Protein AF-A0A8S8XJW2-F1 (afdb_monomer)

Secondary structure (DSSP, 8-state):
-PPPHHHHHHT---TT-EEEEEETTS-EEEE-HHHHTT-SS-HHHHHTTT-SSGGGGGGTEEEEEE---BT--TTSPPPHHHHHHHHHHHHHHHTT-S-HHHHHHHHHHHHHTT--SEEEETTEEE-GGGHHHHHHHSBS-HHHHHHHHHHHHT-SSEEEE-TTS-EEEESSSEEEES-SBHHHHHHHHHHHHHHHHHHHHH---HHHHHHHHHHHHHH---HHHHHHHHHHHHHHHHHHHTSSS-TT-SPTTHHHHHHHHHHHHHH-HHHHHHHHTT--THHHHHHHHHHHHTT--TTTGGGS-HHHHHHHHHHHHHHHHHHHHHHHHHTS--TTHHHHHHHHHHHHHHHHT--S--

pLDDT: mean 90.87, std 6.29, range [57.0, 98.0]

Solvent-accessible surface area (backbone atoms only — not comparable to full-atom values): 19545 Å² total; per-residue (Å²): 98,68,59,59,68,66,50,55,74,67,66,58,60,44,96,81,22,33,41,38,37,42,32,82,87,71,53,75,48,42,39,30,54,71,38,46,58,68,52,97,60,58,63,67,56,66,75,18,70,88,44,85,66,43,59,49,42,60,82,51,33,50,74,48,78,41,58,65,49,47,76,56,58,91,89,53,79,78,51,64,71,9,51,54,47,27,52,52,51,48,53,37,30,41,46,66,75,46,58,58,69,48,47,55,58,51,41,50,47,29,39,64,74,42,58,52,59,25,38,37,40,66,63,36,34,33,54,75,88,37,51,65,61,50,48,69,66,36,45,67,46,73,67,31,44,50,43,51,48,51,47,57,73,72,50,91,56,11,38,36,40,42,81,90,45,53,74,43,82,37,92,41,60,19,42,36,30,56,55,53,40,36,53,66,54,48,63,46,44,34,85,78,42,36,61,55,40,34,32,78,78,66,70,32,61,67,73,64,31,51,52,52,50,56,47,48,74,72,67,67,64,59,52,53,60,50,53,50,53,49,51,55,52,48,54,48,52,59,36,60,65,62,48,96,65,64,91,77,71,50,59,77,44,54,29,56,50,51,52,43,51,55,40,23,73,71,64,35,63,79,62,33,55,69,56,31,70,66,38,62,72,62,31,28,9,46,20,45,16,52,29,55,63,68,72,59,41,92,89,46,60,88,79,51,56,69,71,30,46,54,57,6,56,72,39,26,67,30,50,39,46,27,47,54,20,44,42,36,34,54,73,66,68,35,73,74,27,49,60,47,27,50,53,19,49,53,48,37,21,61,76,69,68,59,58,84,82,134

Radius of gyration: 33.93 Å; Cα contacts (8 Å, |Δi|>4): 525; chains: 1; bounding box: 71×45×96 Å

Nearest PDB structures (foldseek):
  6r6o-assembly1_A  TM=2.517E-01  e=5.715E-01  Candidatus Kuenenia stuttgartensis
  6r6m-assembly1_A  TM=2.537E-01  e=7.968E-01  Candidatus Kuenenia stuttgartensis
  6jlu-assembly1_Q  TM=2.597E-01  e=1.786E+00  Chaetoceros neogracilis
  7vd5-assembly1_q  TM=2.304E-01  e=2.871E+00  Chaetoceros neogracilis
  6nmm-assembly1_D  TM=2.353E-01  e=3.157E+00  Geobacillus stearothermophilus

Structure (mmCIF, N/CA/C/O backbone):
data_AF-A0A8S8XJW2-F1
#
_entry.id   AF-A0A8S8XJW2-F1
#
loop_
_atom_site.group_PDB
_atom_site.id
_atom_site.type_symbol
_atom_site.label_atom_id
_atom_site.label_alt_id
_atom_site.label_comp_id
_atom_site.label_asym_id
_atom_site.label_entity_id
_atom_site.label_seq_id
_atom_site.pdbx_PDB_ins_code
_atom_site.Cartn_x
_atom_site.Cartn_y
_atom_site.Cartn_z
_atom_site.occupancy
_atom_site.B_iso_or_equiv
_atom_site.auth_seq_id
_atom_site.auth_comp_id
_atom_site.auth_asym_id
_atom_site.auth_atom_id
_atom_site.pdbx_PDB_model_num
ATOM 1 N N . MET A 1 1 ? -24.453 14.961 25.842 1.00 57.00 1 MET A N 1
ATOM 2 C CA . MET A 1 1 ? -25.836 14.816 25.339 1.00 57.00 1 MET A CA 1
ATOM 3 C C . MET A 1 1 ? -26.161 13.342 25.461 1.00 57.00 1 MET A C 1
ATOM 5 O O . MET A 1 1 ? -25.410 12.548 24.903 1.00 57.00 1 MET A O 1
ATOM 9 N N . GLY A 1 2 ? -27.140 12.987 26.298 1.00 66.62 2 GLY A N 1
ATOM 10 C CA . GLY A 1 2 ? -27.599 11.599 26.425 1.00 66.62 2 GLY A CA 1
ATOM 11 C C . GLY A 1 2 ? -28.237 11.114 25.124 1.00 66.62 2 GLY A C 1
ATOM 12 O O . GLY A 1 2 ? -28.511 11.930 24.241 1.00 66.62 2 GLY A O 1
ATOM 13 N N . LEU A 1 3 ? -28.417 9.803 25.001 1.00 83.25 3 LEU A N 1
ATOM 14 C CA . LEU A 1 3 ? -29.185 9.229 23.897 1.00 83.25 3 LEU A CA 1
ATOM 15 C C . LEU A 1 3 ? -30.677 9.532 24.068 1.00 83.25 3 LEU A C 1
ATOM 17 O O . LEU A 1 3 ? -31.138 9.798 25.180 1.00 83.25 3 LEU A O 1
ATOM 21 N N . ASP A 1 4 ? -31.417 9.526 22.963 1.00 85.75 4 ASP A N 1
ATOM 22 C CA . ASP A 1 4 ? -32.875 9.589 22.996 1.00 85.75 4 ASP A CA 1
ATOM 23 C C . ASP A 1 4 ? -33.472 8.282 23.549 1.00 85.75 4 ASP A C 1
ATOM 25 O O . ASP A 1 4 ? -32.831 7.229 23.562 1.00 85.75 4 ASP A O 1
ATOM 29 N N . GLU A 1 5 ? -34.709 8.364 24.034 1.00 85.25 5 GLU A N 1
ATOM 30 C CA . GLU A 1 5 ? -35.392 7.245 24.688 1.00 85.25 5 GLU A CA 1
ATOM 31 C C . GLU A 1 5 ? -35.610 6.052 23.747 1.00 85.25 5 GLU A C 1
ATOM 33 O O . GLU A 1 5 ? -35.487 4.907 24.178 1.00 85.25 5 GLU A O 1
ATOM 38 N N . GLU A 1 6 ? -35.880 6.297 22.464 1.00 86.81 6 GLU A N 1
ATOM 39 C CA . GLU A 1 6 ? -36.151 5.241 21.486 1.00 86.81 6 GLU A CA 1
ATOM 40 C C . GLU A 1 6 ? -34.911 4.370 21.258 1.00 86.81 6 GLU A C 1
ATOM 42 O O . GLU A 1 6 ? -35.006 3.141 21.317 1.00 86.81 6 GLU A O 1
ATOM 47 N N . THR A 1 7 ? -33.735 4.986 21.108 1.00 85.81 7 THR A N 1
ATOM 48 C CA . THR A 1 7 ? -32.450 4.274 21.006 1.00 85.81 7 THR A CA 1
ATOM 49 C C . THR A 1 7 ? -32.177 3.411 22.244 1.00 85.81 7 THR A C 1
ATOM 51 O O . THR A 1 7 ? -31.747 2.265 22.126 1.00 85.81 7 THR A O 1
ATOM 54 N N . VAL A 1 8 ? -32.464 3.928 23.445 1.00 85.94 8 VAL A N 1
ATOM 55 C CA . VAL A 1 8 ? -32.221 3.199 24.704 1.00 85.94 8 VAL A CA 1
ATOM 56 C C . VAL A 1 8 ? -33.187 2.026 24.884 1.00 85.94 8 VAL A C 1
ATOM 58 O O . VAL A 1 8 ? -32.781 0.970 25.364 1.00 85.94 8 VAL A O 1
ATOM 61 N N . VAL A 1 9 ? -34.456 2.191 24.506 1.00 86.38 9 VAL A N 1
ATOM 62 C CA . VAL A 1 9 ? -35.489 1.150 24.645 1.00 86.38 9 VAL A CA 1
ATOM 63 C C . VAL A 1 9 ? -35.319 0.038 23.613 1.00 86.38 9 VAL A C 1
ATOM 65 O O . VAL A 1 9 ? -35.549 -1.127 23.931 1.00 86.38 9 VAL A O 1
ATOM 68 N N . SER A 1 10 ? -34.934 0.390 22.388 1.00 84.06 10 SER A N 1
ATOM 69 C CA . SER A 1 10 ? -34.738 -0.564 21.291 1.00 84.06 10 SER A CA 1
ATOM 70 C C . SER A 1 10 ? -33.403 -1.311 21.356 1.00 84.06 10 SER A C 1
ATOM 72 O O . SER A 1 10 ? -33.221 -2.279 20.624 1.00 84.06 10 SER A O 1
ATOM 74 N N . GLU A 1 11 ? -32.487 -0.873 22.225 1.00 85.94 11 GLU A N 1
ATOM 75 C CA . GLU A 1 11 ? -31.126 -1.407 22.363 1.00 85.94 11 GLU A CA 1
ATOM 76 C C . GLU A 1 11 ? -30.337 -1.428 21.040 1.00 85.94 11 GLU A C 1
ATOM 78 O O . GLU A 1 11 ? -29.429 -2.236 20.844 1.00 85.94 11 GLU A O 1
ATOM 83 N N . LEU A 1 12 ? -30.668 -0.516 20.121 1.00 82.50 12 LEU A N 1
ATOM 84 C CA . LEU A 1 12 ? -29.995 -0.414 18.832 1.00 82.50 12 LEU A CA 1
ATOM 85 C C . LEU A 1 12 ? -28.575 0.137 19.002 1.00 82.50 12 LEU A C 1
ATOM 87 O O . LEU A 1 12 ? -28.329 1.098 19.736 1.00 82.50 12 LEU A O 1
ATOM 91 N N . GLY A 1 13 ? -27.623 -0.473 18.296 1.00 83.50 13 GLY A N 1
ATOM 92 C CA . GLY A 1 13 ? -26.248 0.011 18.233 1.00 83.50 13 GLY A CA 1
ATOM 93 C C . GLY A 1 13 ? -26.152 1.357 17.514 1.00 83.50 13 GLY A C 1
ATOM 94 O O . GLY A 1 13 ? -26.870 1.622 16.553 1.00 83.50 13 GLY A O 1
ATOM 95 N N . THR A 1 14 ? -25.233 2.206 17.966 1.00 88.62 14 THR A N 1
ATOM 96 C CA . THR A 1 14 ? -24.826 3.428 17.255 1.00 88.62 14 THR A CA 1
ATOM 97 C C . THR A 1 14 ? -23.442 3.222 16.638 1.00 88.62 14 THR A C 1
ATOM 99 O O . THR A 1 14 ? -22.707 2.338 17.077 1.00 88.62 14 THR A O 1
ATOM 102 N N . ALA A 1 15 ? -23.047 4.058 15.670 1.00 86.44 15 ALA A N 1
ATOM 103 C CA . ALA A 1 15 ? -21.737 3.951 15.009 1.00 86.44 15 ALA A CA 1
ATOM 104 C C . ALA A 1 15 ? -20.558 3.946 16.005 1.00 86.44 15 ALA A C 1
ATOM 106 O O . ALA A 1 15 ? -19.623 3.156 15.888 1.00 86.44 15 ALA A O 1
ATOM 107 N N . ASP A 1 16 ? -20.634 4.785 17.041 1.00 87.38 16 ASP A N 1
ATOM 108 C CA . ASP A 1 16 ? -19.605 4.866 18.081 1.00 87.38 16 ASP A CA 1
ATOM 109 C C . ASP A 1 16 ? -19.861 3.967 19.300 1.00 87.38 16 ASP A C 1
ATOM 111 O O . ASP A 1 16 ? -19.017 3.886 20.197 1.00 87.38 16 ASP A O 1
ATOM 115 N N . GLY A 1 17 ? -21.011 3.297 19.337 1.00 92.62 17 GLY A N 1
ATOM 116 C CA . GLY A 1 17 ? -21.472 2.527 20.482 1.00 92.62 17 GLY A CA 1
ATOM 117 C C . GLY A 1 17 ? -21.977 3.404 21.618 1.00 92.62 17 GLY A C 1
ATOM 118 O O . GLY A 1 17 ? -21.918 4.639 21.569 1.00 92.62 17 GLY A O 1
ATOM 119 N N . TRP A 1 18 ? -22.497 2.769 22.662 1.00 94.75 18 TRP A N 1
ATOM 120 C CA . TRP A 1 18 ? -22.951 3.478 23.851 1.00 94.75 18 TRP A CA 1
ATOM 121 C C . TRP A 1 18 ? -22.976 2.610 25.105 1.00 94.75 18 TRP A C 1
ATOM 123 O O . TRP A 1 18 ? -23.079 1.386 25.052 1.00 94.75 18 TRP A O 1
ATOM 133 N N . LEU A 1 19 ? -22.890 3.287 26.250 1.00 95.00 19 LEU A N 1
ATOM 134 C CA . LEU A 1 19 ? -22.968 2.685 27.572 1.00 95.00 19 LEU A CA 1
ATOM 135 C C . LEU A 1 19 ? -24.426 2.645 28.027 1.00 95.00 19 LEU A C 1
ATOM 137 O O . LEU A 1 19 ? -25.044 3.697 28.222 1.00 95.00 19 LEU A O 1
ATOM 141 N N . LYS A 1 20 ? -24.946 1.439 28.236 1.00 95.00 20 LYS A N 1
ATOM 142 C CA . LYS A 1 20 ? -26.218 1.186 28.907 1.00 95.00 20 LYS A CA 1
ATOM 143 C C . LYS A 1 20 ? -25.963 1.003 30.399 1.00 95.00 20 LYS A C 1
ATOM 145 O O . LYS A 1 20 ? -25.100 0.219 30.783 1.00 95.00 20 LYS A O 1
ATOM 150 N N . LEU A 1 21 ? -26.734 1.703 31.222 1.00 93.44 21 LEU A N 1
ATOM 151 C CA . LEU A 1 21 ? -26.767 1.542 32.672 1.00 93.44 21 LEU A CA 1
ATOM 152 C C . LEU A 1 21 ? -28.186 1.170 33.096 1.00 93.44 21 LEU A C 1
ATOM 154 O O . LEU A 1 21 ? -29.136 1.867 32.734 1.00 93.44 21 LEU A O 1
ATOM 15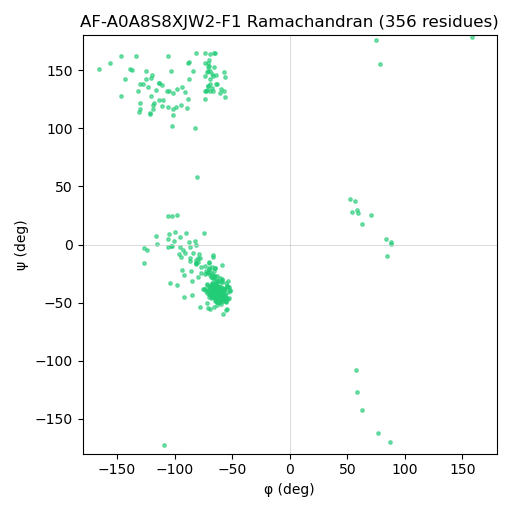8 N N . GLU A 1 22 ? -28.323 0.090 33.855 1.00 93.38 22 GLU A N 1
ATOM 159 C CA . GLU A 1 22 ? -29.591 -0.399 34.393 1.00 93.38 22 GLU A CA 1
ATOM 160 C C . GLU A 1 22 ? -29.502 -0.454 35.920 1.00 93.38 22 GLU A C 1
ATOM 162 O O . GLU A 1 22 ? -28.716 -1.203 36.497 1.00 93.38 22 GLU A O 1
ATOM 167 N N . PHE A 1 23 ? -30.273 0.401 36.588 1.00 90.56 23 PHE A N 1
ATOM 168 C CA . PHE A 1 23 ? -30.263 0.513 38.042 1.00 90.56 23 PHE A CA 1
ATOM 169 C C . PHE A 1 23 ? -31.252 -0.458 38.680 1.00 90.56 23 PHE A C 1
ATOM 171 O O . PHE A 1 23 ? -32.265 -0.832 38.092 1.00 90.56 23 PHE A O 1
ATOM 178 N N . SER A 1 24 ? -30.998 -0.803 39.941 1.00 87.94 24 SER A N 1
ATOM 179 C CA . SER A 1 24 ? -31.850 -1.720 40.718 1.00 87.94 24 SER A CA 1
ATOM 180 C C . SER A 1 24 ? -33.314 -1.274 40.887 1.00 87.94 24 SER A C 1
ATOM 182 O O . SER A 1 24 ? -34.168 -2.102 41.201 1.00 87.94 24 SER A O 1
ATOM 184 N N . ASP A 1 25 ? -33.629 0.005 40.662 1.00 87.94 25 ASP A N 1
ATOM 185 C CA . ASP A 1 25 ? -35.000 0.533 40.653 1.00 87.94 25 ASP A CA 1
ATOM 186 C C . ASP A 1 25 ? -35.703 0.428 39.283 1.00 87.94 25 ASP A C 1
ATOM 188 O O . ASP A 1 25 ? -36.856 0.841 39.147 1.00 87.94 25 ASP A O 1
ATOM 192 N N . GLY A 1 26 ? -35.030 -0.149 38.282 1.00 87.31 26 GLY A N 1
ATOM 193 C CA . GLY A 1 26 ? -35.509 -0.305 36.910 1.00 87.31 26 GLY A CA 1
ATOM 194 C C . GLY A 1 26 ? -35.198 0.881 35.994 1.00 87.31 26 GLY A C 1
ATOM 195 O O . GLY A 1 26 ? -35.560 0.844 34.816 1.00 87.31 26 GLY A O 1
ATOM 196 N N . THR A 1 27 ? -34.537 1.932 36.490 1.00 90.12 27 THR A N 1
ATOM 197 C CA . THR A 1 27 ? -34.131 3.073 35.661 1.00 90.12 27 THR A CA 1
ATOM 198 C C . THR A 1 27 ? -33.081 2.643 34.640 1.00 90.12 27 THR A C 1
ATOM 200 O O . THR A 1 27 ? -32.086 2.010 34.993 1.00 90.12 27 THR A O 1
ATOM 203 N N . ARG A 1 28 ? -33.272 3.032 33.375 1.00 91.81 28 ARG A N 1
ATOM 204 C CA . ARG A 1 28 ? -32.329 2.778 32.277 1.00 91.81 28 ARG A CA 1
ATOM 205 C C . ARG A 1 28 ? -31.776 4.082 31.726 1.00 91.81 28 ARG A C 1
ATOM 207 O O . ARG A 1 28 ? -32.531 5.017 31.467 1.00 91.81 28 ARG A O 1
ATOM 214 N N . VAL A 1 29 ? -30.461 4.139 31.539 1.00 90.75 29 VAL A N 1
ATOM 215 C CA . VAL A 1 29 ? -29.756 5.321 31.029 1.00 90.75 29 VAL A CA 1
ATOM 216 C C . VAL A 1 29 ? -28.806 4.913 29.909 1.00 90.75 29 VAL A C 1
ATOM 218 O O . VAL A 1 29 ? -28.037 3.969 30.060 1.00 90.75 29 VAL A O 1
ATOM 221 N N . GLY A 1 30 ? -28.845 5.650 28.797 1.00 92.50 30 GLY A N 1
ATOM 222 C CA . GLY A 1 30 ? -27.908 5.507 27.685 1.00 92.50 30 GLY A CA 1
ATOM 223 C C . GLY A 1 30 ? -26.959 6.697 27.578 1.00 92.50 30 GLY A C 1
ATOM 224 O O . GLY A 1 30 ? -27.394 7.847 27.444 1.00 92.50 30 GLY A O 1
ATOM 225 N N . LEU A 1 31 ? -25.654 6.430 27.606 1.00 91.62 31 LEU A N 1
ATOM 226 C CA . LEU A 1 31 ? -24.604 7.441 27.495 1.00 91.62 31 LEU A CA 1
ATOM 227 C C . LEU A 1 31 ? -23.753 7.206 26.247 1.00 91.62 31 LEU A C 1
ATOM 229 O O . LEU A 1 31 ? -23.120 6.165 26.087 1.00 91.62 31 LEU A O 1
ATOM 233 N N . SER A 1 32 ? -23.699 8.212 25.375 1.00 91.88 32 SER A N 1
ATOM 234 C CA . SER A 1 32 ? -22.787 8.212 24.230 1.00 91.88 32 SER A CA 1
ATOM 235 C C . SER A 1 32 ? -21.333 8.466 24.668 1.00 91.88 32 SER A C 1
ATOM 237 O O . SER A 1 32 ? -21.105 9.148 25.674 1.00 91.88 32 SER A O 1
ATOM 239 N N . PRO A 1 33 ? -20.325 8.035 23.886 1.00 90.62 33 PRO A N 1
ATOM 240 C CA . PRO A 1 33 ? -18.918 8.374 24.124 1.00 90.62 33 PRO A CA 1
ATOM 241 C C . PRO A 1 33 ? -18.680 9.878 24.273 1.00 90.62 33 PRO A C 1
ATOM 243 O O . PRO A 1 33 ? -17.932 10.326 25.139 1.00 90.62 33 PRO A O 1
ATOM 246 N N . ALA A 1 34 ? -19.370 10.688 23.468 1.00 88.19 34 ALA A N 1
ATOM 247 C CA . ALA A 1 34 ? -19.280 12.141 23.544 1.00 88.19 34 ALA A CA 1
ATOM 248 C C . ALA A 1 34 ? -19.844 12.710 24.858 1.00 88.19 34 ALA A C 1
ATOM 250 O O . ALA A 1 34 ? -19.434 13.795 25.273 1.00 88.19 34 ALA A O 1
ATOM 251 N N . ALA A 1 35 ? -20.798 12.025 25.498 1.00 86.62 35 ALA A N 1
ATOM 252 C CA . ALA A 1 35 ? -21.286 12.393 26.824 1.00 86.62 35 ALA A CA 1
ATOM 253 C C . ALA A 1 35 ? -20.263 12.056 27.915 1.00 86.62 35 ALA A C 1
ATOM 255 O O . ALA A 1 35 ? -20.081 12.870 28.812 1.00 86.62 35 ALA A O 1
ATOM 256 N N . LEU A 1 36 ? -19.569 10.921 27.793 1.00 85.19 36 LEU A N 1
ATOM 257 C CA . LEU A 1 36 ? -18.503 10.493 28.706 1.00 85.19 36 LEU A CA 1
ATOM 258 C C . LEU A 1 36 ? -17.251 11.384 28.615 1.00 85.19 36 LEU A C 1
ATOM 260 O O . LEU A 1 36 ? -16.609 11.663 29.617 1.00 85.19 36 LEU A O 1
ATOM 264 N N . ALA A 1 37 ? -16.911 11.879 27.422 1.00 80.62 37 ALA A N 1
ATOM 265 C CA . ALA A 1 37 ? -15.692 12.662 27.202 1.00 80.62 37 ALA A CA 1
ATOM 266 C C . ALA A 1 37 ? -15.787 14.153 27.595 1.00 80.62 37 ALA A C 1
ATOM 268 O O . ALA A 1 37 ? -14.769 14.844 27.604 1.00 80.62 37 ALA A O 1
ATOM 269 N N . LYS A 1 38 ? -16.990 14.688 27.845 1.00 68.69 38 LYS A N 1
ATOM 270 C CA . LYS A 1 38 ? -17.240 16.141 27.972 1.00 68.69 38 LYS A CA 1
ATOM 271 C C . LYS A 1 38 ? -17.455 16.643 29.402 1.00 68.69 38 LYS A C 1
ATOM 273 O O . LYS A 1 38 ? -17.869 17.791 29.565 1.00 68.69 38 LYS A O 1
ATOM 278 N N . THR A 1 39 ? -17.233 15.832 30.429 1.00 66.12 39 THR A N 1
ATOM 279 C CA . THR A 1 39 ? -17.597 16.211 31.799 1.00 66.12 39 THR A CA 1
ATOM 280 C C . THR A 1 39 ? -16.410 16.768 32.590 1.00 66.12 39 THR A C 1
ATOM 282 O O . THR A 1 39 ? -15.314 16.218 32.568 1.00 66.12 39 THR A O 1
ATOM 285 N N . GLU A 1 40 ? -16.626 17.889 33.295 1.00 70.31 40 GLU A N 1
ATOM 286 C CA . GLU A 1 40 ? -15.641 18.457 34.239 1.00 70.31 40 GLU A CA 1
ATOM 287 C C . GLU A 1 40 ? -15.426 17.540 35.455 1.00 70.31 40 GLU A C 1
ATOM 289 O O . GLU A 1 40 ? -14.336 17.495 36.025 1.00 70.31 40 GLU A O 1
ATOM 294 N N . GLU A 1 41 ? -16.458 16.776 35.823 1.00 76.81 41 GLU A N 1
ATOM 295 C CA . GLU A 1 41 ? -16.403 15.716 36.826 1.00 76.81 41 GLU A CA 1
ATOM 296 C C . GLU A 1 41 ? -16.634 14.345 36.169 1.00 76.81 41 GLU A C 1
ATOM 298 O O . GLU A 1 41 ? -17.519 14.228 35.318 1.00 76.81 41 GLU A O 1
ATOM 303 N N . PRO A 1 42 ? -15.891 13.290 36.553 1.00 83.00 42 PRO A N 1
ATOM 304 C CA . PRO A 1 42 ? -16.117 11.954 36.009 1.00 83.00 42 PRO A CA 1
ATOM 305 C C . PRO A 1 42 ? -17.532 11.448 36.316 1.00 83.00 42 PRO A C 1
ATOM 307 O O . PRO A 1 42 ? -17.954 11.451 37.473 1.00 83.00 42 PRO A O 1
ATOM 310 N N . VAL A 1 43 ? -18.241 10.956 35.305 1.00 85.06 43 VAL A N 1
ATOM 311 C CA . VAL A 1 43 ? -19.627 10.476 35.363 1.00 85.06 43 VAL A CA 1
ATOM 312 C C . VAL A 1 43 ? -19.797 9.398 36.429 1.00 85.06 43 VAL A C 1
ATOM 314 O O . VAL A 1 43 ? -20.672 9.528 37.286 1.00 85.06 43 VAL A O 1
ATOM 317 N N . ALA A 1 44 ? -18.931 8.376 36.440 1.00 83.38 44 ALA A N 1
ATOM 318 C CA . ALA A 1 44 ? -18.978 7.317 37.453 1.00 83.38 44 ALA A CA 1
ATOM 319 C C . ALA A 1 44 ? -18.861 7.888 38.876 1.00 83.38 44 ALA A C 1
ATOM 321 O O . ALA A 1 44 ? -19.560 7.464 39.799 1.00 83.38 44 ALA A O 1
ATOM 322 N N . ARG A 1 45 ? -18.009 8.906 39.049 1.00 82.38 45 ARG A N 1
ATOM 323 C CA . ARG A 1 45 ? -17.819 9.582 40.332 1.00 82.38 45 ARG A CA 1
ATOM 324 C C . ARG A 1 45 ? -19.042 10.407 40.712 1.00 82.38 45 ARG A C 1
ATOM 326 O O . ARG A 1 45 ? -19.466 10.309 41.859 1.00 82.38 45 ARG A O 1
ATOM 333 N N . SER A 1 46 ? -19.615 11.170 39.779 1.00 85.31 46 SER A N 1
ATOM 334 C CA . SER A 1 46 ? -20.818 11.984 39.998 1.00 85.31 46 SER A CA 1
ATOM 335 C C . SER A 1 46 ? -22.029 11.126 40.383 1.00 85.31 46 SER A C 1
ATOM 337 O O . SER A 1 46 ? -22.803 11.511 41.258 1.00 85.31 46 SER A O 1
ATOM 339 N N . MET A 1 47 ? -22.161 9.929 39.806 1.00 83.69 47 MET A N 1
ATOM 340 C CA . MET A 1 47 ? -23.210 8.964 40.163 1.00 83.69 47 MET A CA 1
ATOM 341 C C . MET A 1 47 ? -23.042 8.391 41.575 1.00 83.69 47 MET A C 1
ATOM 343 O O . MET A 1 47 ? -24.024 8.130 42.265 1.00 83.69 47 MET A O 1
ATOM 347 N N . ALA A 1 48 ? -21.801 8.221 42.023 1.00 83.12 48 ALA A N 1
ATOM 348 C CA . ALA A 1 48 ? -21.481 7.598 43.299 1.00 83.12 48 ALA A CA 1
ATOM 349 C C . ALA A 1 48 ? -21.276 8.590 44.460 1.00 83.12 48 ALA A C 1
ATOM 351 O O . ALA A 1 48 ? -20.883 8.173 45.549 1.00 83.12 48 ALA A O 1
ATOM 352 N N . VAL A 1 49 ? -21.531 9.894 44.266 1.00 79.69 49 VAL A N 1
ATOM 353 C CA . VAL A 1 49 ? -21.251 10.956 45.262 1.00 79.69 49 VAL A CA 1
ATOM 354 C C . VAL A 1 49 ? -21.890 10.681 46.628 1.00 79.69 49 VAL A C 1
ATOM 356 O O . VAL A 1 49 ? -21.304 11.006 47.659 1.00 79.69 49 VAL A O 1
ATOM 359 N N . SER A 1 50 ? -23.079 10.080 46.653 1.00 77.19 50 SER A N 1
ATOM 360 C CA . SER A 1 50 ? -23.814 9.746 47.880 1.00 77.19 50 SER A CA 1
ATOM 361 C C . SER A 1 50 ? -23.585 8.311 48.374 1.00 77.19 50 SER A C 1
ATOM 363 O O . SER A 1 50 ? -24.114 7.938 49.423 1.00 77.19 50 SER A O 1
ATOM 365 N N . MET A 1 51 ? -22.802 7.503 47.651 1.00 81.44 51 MET A N 1
ATOM 366 C CA . MET A 1 51 ? -22.546 6.099 47.972 1.00 81.44 51 MET A CA 1
ATOM 367 C C . MET A 1 51 ? -21.366 5.946 48.939 1.00 81.44 51 MET A C 1
ATOM 369 O O . MET A 1 51 ? -20.348 6.629 48.831 1.00 81.44 51 MET A O 1
ATOM 373 N N . MET A 1 52 ? -21.472 4.996 49.873 1.00 75.81 52 MET A N 1
ATOM 374 C CA . MET A 1 52 ? -20.375 4.629 50.772 1.00 75.81 52 MET A CA 1
ATOM 375 C C . MET A 1 52 ? -20.137 3.109 50.796 1.00 75.81 52 MET A C 1
ATOM 377 O O . MET A 1 52 ? -20.988 2.381 51.308 1.00 75.81 52 MET A O 1
ATOM 381 N N . PRO A 1 53 ? -18.956 2.626 50.360 1.00 80.69 53 PRO A N 1
ATOM 382 C CA . PRO A 1 53 ? -17.935 3.341 49.587 1.00 80.69 53 PRO A CA 1
ATOM 383 C C . PRO A 1 53 ? -18.379 3.636 48.135 1.00 80.69 53 PRO A C 1
ATOM 385 O O . PRO A 1 53 ? -19.188 2.898 47.574 1.00 80.69 53 PRO A O 1
ATOM 388 N N . PRO A 1 54 ? -17.837 4.695 47.505 1.00 75.38 54 PRO A N 1
ATOM 389 C CA . PRO A 1 54 ? -18.261 5.140 46.175 1.00 75.38 54 PRO A CA 1
ATOM 390 C C . PRO A 1 54 ? -17.915 4.138 45.059 1.00 75.38 54 PRO A C 1
ATOM 392 O O . PRO A 1 54 ? -18.627 4.044 44.070 1.00 75.38 54 PRO A O 1
ATOM 395 N N . ASN A 1 55 ? -16.889 3.304 45.235 1.00 78.19 55 ASN A N 1
ATOM 396 C CA . ASN A 1 55 ? -16.455 2.290 44.259 1.00 78.19 55 ASN A CA 1
ATOM 397 C C . ASN A 1 55 ? -17.369 1.049 44.152 1.00 78.19 55 ASN A C 1
ATOM 399 O O . ASN A 1 55 ? -16.985 0.057 43.534 1.00 78.19 55 ASN A O 1
ATOM 403 N N . LYS A 1 56 ? -18.549 1.082 44.775 1.00 83.31 56 LYS A N 1
ATOM 404 C CA . LYS A 1 56 ? -19.564 0.021 44.730 1.00 83.31 56 LYS A CA 1
ATOM 405 C C . LYS A 1 56 ? -20.712 0.342 43.780 1.00 83.31 56 LYS A C 1
ATOM 407 O O . LYS A 1 56 ? -21.807 -0.180 43.948 1.00 83.31 56 LYS A O 1
ATOM 412 N N . LEU A 1 57 ? -20.480 1.191 42.780 1.00 85.25 57 LEU A N 1
ATOM 413 C CA . LEU A 1 57 ? -21.503 1.538 41.792 1.00 85.25 57 LEU A CA 1
ATOM 414 C C . LEU A 1 57 ? -22.095 0.286 41.118 1.00 85.25 57 LEU A C 1
ATOM 416 O O . LEU A 1 57 ? -23.303 0.214 40.926 1.00 85.25 57 LEU A O 1
ATOM 420 N N . GLY A 1 58 ? -21.267 -0.738 40.884 1.00 85.88 58 GLY A N 1
ATOM 421 C CA . GLY A 1 58 ? -21.701 -2.034 40.353 1.00 85.88 58 GLY A CA 1
ATOM 422 C C . GLY A 1 58 ? -22.611 -2.871 41.267 1.00 85.88 58 GLY A C 1
ATOM 423 O O . GLY A 1 58 ? -23.164 -3.860 40.812 1.00 85.88 58 GLY A O 1
ATOM 424 N N . GLU A 1 59 ? -22.793 -2.513 42.547 1.00 86.56 59 GLU A N 1
ATOM 425 C CA . GLU A 1 59 ? -23.756 -3.199 43.436 1.00 86.56 59 GLU A CA 1
ATOM 426 C C . GLU A 1 59 ? -25.199 -2.706 43.233 1.00 86.56 59 GLU A C 1
ATOM 428 O O . GLU A 1 59 ? -26.140 -3.353 43.687 1.00 86.56 59 GLU A O 1
ATOM 433 N N . VAL A 1 60 ? -25.381 -1.548 42.591 1.00 87.38 60 VAL A N 1
ATOM 434 C CA . VAL A 1 60 ? -26.694 -0.898 42.408 1.00 87.38 60 VAL A CA 1
ATOM 435 C C . VAL A 1 60 ? -27.030 -0.620 40.943 1.00 87.38 60 VAL A C 1
ATOM 437 O O . VAL A 1 60 ? -28.132 -0.140 40.660 1.00 87.38 60 VAL A O 1
ATOM 440 N N . CYS A 1 61 ? -26.083 -0.890 40.042 1.00 89.88 61 CYS A N 1
ATOM 441 C CA . CYS A 1 61 ? -26.141 -0.590 38.621 1.00 89.88 61 CYS A CA 1
ATOM 442 C C . CYS A 1 61 ? -25.410 -1.674 37.820 1.00 89.88 61 CYS A C 1
ATOM 444 O O . CYS A 1 61 ? -24.244 -1.963 38.087 1.00 89.88 61 CYS A O 1
ATOM 446 N N . GLU A 1 62 ? -26.087 -2.232 36.824 1.00 92.75 62 GLU A N 1
ATOM 447 C CA . GLU A 1 62 ? -25.495 -3.090 35.804 1.00 92.75 62 GLU A CA 1
ATOM 448 C C . GLU A 1 62 ? -25.116 -2.239 34.591 1.00 92.75 62 GLU A C 1
ATOM 450 O O . GLU A 1 62 ? -25.883 -1.377 34.154 1.00 92.75 62 GLU A O 1
ATOM 455 N N . ALA A 1 63 ? -23.918 -2.464 34.056 1.00 94.81 63 ALA A N 1
ATOM 456 C CA . ALA A 1 63 ? -23.415 -1.752 32.892 1.00 94.81 63 ALA A CA 1
ATOM 457 C C . ALA A 1 63 ? -23.261 -2.714 31.716 1.00 94.81 63 ALA A C 1
ATOM 459 O O . ALA A 1 63 ? -22.762 -3.821 31.893 1.00 94.81 63 ALA A O 1
ATOM 460 N N . ALA A 1 64 ? -23.638 -2.268 30.521 1.00 95.25 64 ALA A N 1
ATOM 461 C CA . ALA A 1 64 ? -23.419 -2.989 29.274 1.00 95.25 64 ALA A CA 1
ATOM 462 C C . ALA A 1 64 ? -22.936 -2.029 28.182 1.00 95.25 64 ALA A C 1
ATOM 464 O O . ALA A 1 64 ? -23.291 -0.847 28.173 1.00 95.25 64 ALA A O 1
ATOM 465 N N . TRP A 1 65 ? -22.136 -2.538 27.248 1.00 96.50 65 TRP A N 1
ATOM 466 C CA . TRP A 1 65 ? -21.697 -1.783 26.077 1.00 96.50 65 TRP A CA 1
ATOM 467 C C . TRP A 1 65 ? -22.440 -2.264 24.835 1.00 96.50 65 TRP A C 1
ATOM 469 O O . TRP A 1 65 ? -22.321 -3.423 24.444 1.00 96.50 65 TRP A O 1
ATOM 479 N N . ILE A 1 66 ? -23.199 -1.369 24.207 1.00 95.12 66 ILE A N 1
ATOM 480 C CA . ILE A 1 66 ? -24.003 -1.682 23.028 1.00 95.12 66 ILE A CA 1
ATOM 481 C C . ILE A 1 66 ? -23.281 -1.151 21.793 1.00 95.12 66 ILE A C 1
ATOM 483 O O . ILE A 1 66 ? -23.275 0.054 21.525 1.00 95.12 66 ILE A O 1
ATOM 487 N N . TRP A 1 67 ? -22.631 -2.051 21.057 1.00 95.31 67 TRP A N 1
ATOM 488 C CA . TRP A 1 67 ? -21.909 -1.734 19.827 1.00 95.31 67 TRP A CA 1
ATOM 489 C C . TRP A 1 67 ? -21.577 -2.996 19.031 1.00 95.31 67 TRP A C 1
ATOM 491 O O . TRP A 1 67 ? -21.351 -4.053 19.617 1.00 95.31 67 TRP A O 1
ATOM 501 N N . ARG A 1 68 ? -21.483 -2.867 17.707 1.00 94.94 68 ARG A N 1
ATOM 502 C CA . ARG A 1 68 ? -20.920 -3.875 16.803 1.00 94.94 68 ARG A CA 1
ATOM 503 C C . ARG A 1 68 ? -20.062 -3.172 15.745 1.00 94.94 68 ARG A C 1
ATOM 505 O O . ARG A 1 68 ? -20.372 -2.021 15.430 1.00 94.94 68 ARG A O 1
ATOM 512 N N . PRO A 1 69 ? -19.023 -3.831 15.204 1.00 95.31 69 PRO A N 1
ATOM 513 C CA . PRO A 1 69 ? -18.298 -3.307 14.054 1.00 95.31 69 PRO A CA 1
ATOM 514 C C . PRO A 1 69 ? -19.248 -3.049 12.884 1.00 95.31 69 PRO A C 1
ATOM 516 O O . PRO A 1 69 ? -20.198 -3.804 12.666 1.00 95.31 69 PRO A O 1
ATOM 519 N N . GLU A 1 70 ? -18.984 -1.995 12.123 1.00 94.31 70 GLU A N 1
ATOM 520 C CA . GLU A 1 70 ? -19.699 -1.755 10.871 1.00 94.31 70 GLU A CA 1
ATOM 521 C C . GLU A 1 70 ? -19.380 -2.887 9.880 1.00 94.31 70 GLU A C 1
ATOM 523 O O . GLU A 1 70 ? -18.250 -3.367 9.839 1.00 94.31 70 GLU A O 1
ATOM 528 N N . GLY A 1 71 ? -20.392 -3.375 9.157 1.00 94.31 71 GLY A N 1
ATOM 529 C CA . GLY A 1 71 ? -20.288 -4.570 8.306 1.00 94.31 71 GLY A CA 1
ATOM 530 C C . GLY A 1 71 ? -20.490 -5.911 9.030 1.00 94.31 71 GLY A C 1
ATOM 531 O O . GLY A 1 71 ? -20.669 -6.936 8.375 1.00 94.31 71 GLY A O 1
ATOM 532 N N . TRP A 1 72 ? -20.540 -5.941 10.369 1.00 95.69 72 TRP A N 1
ATOM 533 C CA . TRP A 1 72 ? -20.787 -7.183 11.110 1.00 95.69 72 TRP A CA 1
ATOM 534 C C . TRP A 1 72 ? -22.232 -7.697 10.919 1.00 95.69 72 TRP A C 1
ATOM 536 O O . TRP A 1 72 ? -23.169 -6.916 11.118 1.00 95.69 72 TRP A O 1
ATOM 546 N N . PRO A 1 73 ? -22.461 -8.994 10.615 1.00 93.81 73 PRO A N 1
ATOM 547 C CA . PRO A 1 73 ? -23.806 -9.507 10.348 1.00 93.81 73 PRO A CA 1
ATOM 548 C C . PRO A 1 73 ? -24.743 -9.390 11.558 1.00 93.81 73 PRO A C 1
ATOM 550 O O . PRO A 1 73 ? -24.365 -9.676 12.699 1.00 93.81 73 PRO A O 1
ATOM 553 N N . GLU A 1 74 ? -25.997 -8.995 11.325 1.00 88.50 74 GLU A N 1
ATOM 554 C CA . GLU A 1 74 ? -26.986 -8.817 12.400 1.00 88.50 74 GLU A CA 1
ATOM 555 C C . GLU A 1 74 ? -27.313 -10.133 13.126 1.00 88.50 74 GLU A C 1
ATOM 557 O O . GLU A 1 74 ? -27.505 -10.146 14.347 1.00 88.50 74 GLU A O 1
ATOM 562 N N . ASP A 1 75 ? -27.319 -11.243 12.390 1.00 92.00 75 ASP A N 1
ATOM 563 C CA . ASP A 1 75 ? -27.607 -12.595 12.867 1.00 92.00 75 ASP A CA 1
ATOM 564 C C . ASP A 1 75 ? -26.388 -13.309 13.474 1.00 92.00 75 ASP A C 1
ATOM 566 O O . ASP A 1 75 ? -26.533 -14.367 14.093 1.00 92.00 75 ASP A O 1
ATOM 570 N N . ARG A 1 76 ? -25.194 -12.713 13.369 1.00 93.69 76 ARG A N 1
ATOM 571 C CA . ARG A 1 76 ? -23.959 -13.243 13.949 1.00 93.69 76 ARG A CA 1
ATOM 572 C C . ARG A 1 76 ? -23.696 -12.632 15.324 1.00 93.69 76 ARG A C 1
ATOM 574 O O . ARG A 1 76 ? -23.504 -11.424 15.470 1.00 93.69 76 ARG A O 1
ATOM 581 N N . ALA A 1 77 ? -23.632 -13.480 16.348 1.00 94.75 77 ALA A N 1
ATOM 582 C CA . ALA A 1 77 ? -23.225 -13.057 17.686 1.00 94.75 77 ALA A CA 1
ATOM 583 C C . ALA A 1 77 ? -21.765 -12.569 17.697 1.00 94.75 77 ALA A C 1
ATOM 585 O O . ALA A 1 77 ? -20.926 -13.092 16.962 1.00 94.75 77 ALA A O 1
ATOM 586 N N . LEU A 1 78 ? -21.467 -11.576 18.540 1.00 95.75 78 LEU A N 1
ATOM 587 C CA . LEU A 1 78 ? -20.088 -11.154 18.795 1.00 95.75 78 LEU A CA 1
ATOM 588 C C . LEU A 1 78 ? -19.304 -12.272 19.509 1.00 95.75 78 LEU A C 1
ATOM 590 O O . LEU A 1 78 ? -19.923 -13.061 20.230 1.00 95.75 78 LEU A O 1
ATOM 594 N N . PRO A 1 79 ? -17.968 -12.335 19.353 1.00 96.12 79 PRO A N 1
ATOM 595 C CA . PRO A 1 79 ? -17.153 -13.335 20.039 1.00 96.12 79 PRO A CA 1
ATOM 596 C C . PRO A 1 79 ? -17.278 -13.234 21.567 1.00 96.12 79 PRO A C 1
ATOM 598 O O . PRO A 1 79 ? -17.174 -12.144 22.133 1.00 96.12 79 PRO A O 1
ATOM 601 N N . GLU A 1 80 ? -17.469 -14.378 22.231 1.00 96.62 80 GLU A N 1
ATOM 602 C CA . GLU A 1 80 ? -17.673 -14.466 23.687 1.00 96.62 80 GLU A CA 1
ATOM 603 C C . GLU A 1 80 ? -16.488 -13.883 24.465 1.00 96.62 80 GLU A C 1
ATOM 605 O O . GLU A 1 80 ? -16.686 -13.054 25.348 1.00 96.62 80 GLU A O 1
ATOM 610 N N . GLU A 1 81 ? -15.256 -14.196 24.054 1.00 96.38 81 GLU A N 1
ATOM 611 C CA . GLU A 1 81 ? -14.040 -13.646 24.667 1.00 96.38 81 GLU A CA 1
ATOM 612 C C . GLU A 1 81 ? -14.001 -12.107 24.619 1.00 96.38 81 GLU A C 1
ATOM 614 O O . GLU A 1 81 ? -13.557 -11.444 25.559 1.00 96.38 81 GLU A O 1
ATOM 619 N N . GLY A 1 82 ? -14.491 -11.509 23.529 1.00 96.00 82 GLY A N 1
ATOM 620 C CA . GLY A 1 82 ? -14.593 -10.058 23.408 1.00 96.00 82 GLY A CA 1
ATOM 621 C C . GLY A 1 82 ? -15.592 -9.465 24.392 1.00 96.00 82 GLY A C 1
ATOM 622 O O . GLY A 1 82 ? -15.315 -8.424 24.988 1.00 96.00 82 GLY A O 1
ATOM 623 N N . LEU A 1 83 ? -16.730 -10.137 24.586 1.00 97.06 83 LEU A N 1
ATOM 624 C CA . LEU A 1 83 ? -17.768 -9.729 25.533 1.00 97.06 83 LEU A CA 1
ATOM 625 C C . LEU A 1 83 ? -17.294 -9.863 26.987 1.00 97.06 83 LEU A C 1
ATOM 627 O O . LEU A 1 83 ? -17.467 -8.927 27.762 1.00 97.06 83 LEU A O 1
ATOM 631 N N . GLU A 1 84 ? -16.594 -10.944 27.336 1.00 97.75 84 GLU A N 1
ATOM 632 C CA . GLU A 1 84 ? -15.982 -11.106 28.663 1.00 97.75 84 GLU A CA 1
ATOM 633 C C . GLU A 1 84 ? -14.982 -9.978 28.963 1.00 97.75 84 GLU A C 1
ATOM 635 O O . GLU A 1 84 ? -15.030 -9.342 30.019 1.00 97.75 84 GLU A O 1
ATOM 640 N N . ARG A 1 85 ? -14.116 -9.642 27.997 1.00 97.56 85 ARG A N 1
ATOM 641 C CA . ARG A 1 85 ? -13.181 -8.510 28.120 1.00 97.56 85 ARG A CA 1
ATOM 642 C C . ARG A 1 85 ? -13.904 -7.162 28.214 1.00 97.56 85 ARG A C 1
ATOM 644 O O . ARG A 1 85 ? -13.401 -6.242 28.859 1.00 97.56 85 ARG A O 1
ATOM 651 N N . VAL A 1 86 ? -15.058 -6.997 27.565 1.00 97.88 86 VAL A N 1
ATOM 652 C CA . VAL A 1 86 ? -15.905 -5.800 27.725 1.00 97.88 86 VAL A CA 1
ATOM 653 C C . VAL A 1 86 ? -16.435 -5.714 29.156 1.00 97.88 86 VAL A C 1
ATOM 655 O O . VAL A 1 86 ? -16.351 -4.643 29.760 1.00 97.88 86 VAL A O 1
ATOM 658 N N . ASP A 1 87 ? -16.901 -6.822 29.727 1.00 97.19 87 ASP A N 1
ATOM 659 C CA . ASP A 1 87 ? -17.386 -6.865 31.108 1.00 97.19 87 ASP A CA 1
ATOM 660 C C . ASP A 1 87 ? -16.274 -6.534 32.111 1.00 97.19 87 ASP A C 1
ATOM 662 O O . ASP A 1 87 ? -16.496 -5.799 33.077 1.00 97.19 87 ASP A O 1
ATOM 666 N N . GLU A 1 88 ? -15.046 -7.002 31.884 1.00 97.25 88 GLU A N 1
ATOM 667 C CA . GLU A 1 88 ? -13.882 -6.626 32.698 1.00 97.25 88 GLU A CA 1
ATOM 668 C C . GLU A 1 88 ? -13.594 -5.117 32.647 1.00 97.25 88 GLU A C 1
ATOM 670 O O . GLU A 1 88 ? -13.348 -4.480 33.683 1.00 97.25 88 GLU A O 1
ATOM 675 N N . VAL A 1 89 ? -13.667 -4.524 31.453 1.00 97.62 89 VAL A N 1
ATOM 676 C CA . VAL A 1 89 ? -13.499 -3.081 31.238 1.00 97.62 89 VAL A CA 1
ATOM 677 C C . VAL A 1 89 ? -14.591 -2.292 31.971 1.00 97.62 89 VAL A C 1
ATOM 679 O O . VAL A 1 89 ? -14.278 -1.362 32.722 1.00 97.62 89 VAL A O 1
ATOM 682 N N . LEU A 1 90 ? -15.858 -2.689 31.827 1.00 96.88 90 LEU A N 1
ATOM 683 C CA . LEU A 1 90 ? -17.001 -2.055 32.493 1.00 96.88 90 LEU A CA 1
ATOM 684 C C . LEU A 1 90 ? -16.900 -2.170 34.017 1.00 96.88 90 LEU A C 1
ATOM 686 O O . LEU A 1 90 ? -17.092 -1.186 34.731 1.00 96.88 90 LEU A O 1
ATOM 690 N N . ASN A 1 91 ? -16.507 -3.335 34.532 1.00 94.62 91 ASN A N 1
ATOM 691 C CA . ASN A 1 91 ? -16.272 -3.542 35.960 1.00 94.62 91 ASN A CA 1
ATOM 692 C C . ASN A 1 91 ? -15.141 -2.656 36.500 1.00 94.62 91 ASN A C 1
ATOM 694 O O . ASN A 1 91 ? -15.229 -2.135 37.615 1.00 94.62 91 ASN A O 1
ATOM 698 N N . THR A 1 92 ? -14.075 -2.470 35.723 1.00 94.69 92 THR A N 1
ATOM 699 C CA . THR A 1 92 ? -12.961 -1.577 36.076 1.00 94.69 92 THR A CA 1
ATOM 700 C C . THR A 1 92 ? -13.423 -0.119 36.126 1.00 94.69 92 THR A C 1
ATOM 702 O O . THR A 1 92 ? -13.063 0.620 37.049 1.00 94.69 92 THR A O 1
ATOM 705 N N . TRP A 1 93 ? -14.283 0.280 35.188 1.00 94.81 93 TRP A N 1
ATOM 706 C CA . TRP A 1 93 ? -14.902 1.603 35.150 1.00 94.81 93 TRP A CA 1
ATOM 707 C C . TRP A 1 93 ? -15.876 1.848 36.311 1.00 94.81 93 TRP A C 1
ATOM 709 O O . TRP A 1 93 ? -15.761 2.864 36.994 1.00 94.81 93 TRP A O 1
ATOM 719 N N . LEU A 1 94 ? -16.751 0.890 36.636 1.00 92.25 94 LEU A N 1
ATOM 720 C CA . LEU A 1 94 ? -17.663 0.964 37.791 1.00 92.25 94 LEU A CA 1
ATOM 721 C C . LEU A 1 94 ? -16.914 1.077 39.131 1.00 92.25 94 LEU A C 1
ATOM 723 O O . LEU A 1 94 ? -17.407 1.688 40.081 1.00 92.25 94 LEU A O 1
ATOM 727 N N . LYS A 1 95 ? -15.695 0.528 39.205 1.00 90.88 95 LYS A N 1
ATOM 728 C CA . LYS A 1 95 ? -14.774 0.676 40.346 1.00 90.88 95 LYS A CA 1
ATOM 729 C C . LYS A 1 95 ? -13.970 1.983 40.318 1.00 90.88 95 LYS A C 1
ATOM 731 O O . LYS A 1 95 ? -13.117 2.178 41.184 1.00 90.88 95 LYS A O 1
ATOM 736 N N . MET A 1 96 ? -14.217 2.862 39.343 1.00 89.06 96 MET A N 1
ATOM 737 C CA . MET A 1 96 ? -13.510 4.131 39.108 1.00 89.06 96 MET A CA 1
ATOM 738 C C . MET A 1 96 ? -12.003 3.965 38.893 1.00 89.06 96 MET A C 1
ATOM 740 O O . MET A 1 96 ? -11.214 4.839 39.245 1.00 89.06 96 MET A O 1
ATOM 744 N N . SER A 1 97 ? -11.595 2.819 38.349 1.00 90.75 97 SER A N 1
ATOM 745 C CA . SER A 1 97 ? -10.198 2.522 38.008 1.00 90.75 97 SER A CA 1
ATOM 746 C C . SER A 1 97 ? -9.906 2.713 36.513 1.00 90.75 97 SER A C 1
ATOM 748 O O . SER A 1 97 ? -8.788 2.464 36.075 1.00 90.75 97 SER A O 1
ATOM 750 N N . LEU A 1 98 ? -10.900 3.167 35.743 1.00 91.94 98 LEU A N 1
ATOM 751 C CA . LEU A 1 98 ? -10.795 3.546 34.336 1.00 91.94 98 LEU A CA 1
ATOM 752 C C . LEU A 1 98 ? -11.424 4.928 34.139 1.00 91.94 98 LEU A C 1
ATOM 754 O O . LEU A 1 98 ? -12.483 5.208 34.699 1.00 91.94 98 LEU A O 1
ATOM 758 N N . GLU A 1 99 ? -10.782 5.777 33.340 1.00 91.12 99 GLU A N 1
ATOM 759 C CA . GLU A 1 99 ? -11.319 7.090 32.975 1.00 91.12 99 GLU A CA 1
ATOM 760 C C . GLU A 1 99 ? -12.474 6.971 31.966 1.00 91.12 99 GLU A C 1
ATOM 762 O O . GLU A 1 99 ? -12.448 6.135 31.061 1.00 91.12 99 GLU A O 1
ATOM 767 N N . ASP A 1 100 ? -13.470 7.854 32.076 1.00 91.06 100 ASP A N 1
ATOM 768 C CA . ASP A 1 100 ? -14.657 7.859 31.207 1.00 91.06 100 ASP A CA 1
ATOM 769 C C . ASP A 1 100 ? -14.307 7.972 29.713 1.00 91.06 100 ASP A C 1
ATOM 771 O O . ASP A 1 100 ? -14.914 7.318 28.865 1.00 91.06 100 ASP A O 1
ATOM 775 N N . ASN A 1 101 ? -13.295 8.781 29.385 1.00 89.56 101 ASN A N 1
ATOM 776 C CA . ASN A 1 101 ? -12.839 9.016 28.012 1.00 89.56 101 ASN A CA 1
ATOM 777 C C . ASN A 1 101 ? -12.187 7.774 27.365 1.00 89.56 101 ASN A C 1
ATOM 779 O O . ASN A 1 101 ? -12.096 7.699 26.137 1.00 89.56 101 ASN A O 1
ATOM 783 N N . ALA A 1 102 ? -11.743 6.808 28.172 1.00 92.00 102 ALA A N 1
ATOM 784 C CA . ALA A 1 102 ? -11.072 5.596 27.728 1.00 92.00 102 ALA A CA 1
ATOM 785 C C . ALA A 1 102 ? -12.056 4.437 27.539 1.00 92.00 102 ALA A C 1
ATOM 787 O O . ALA A 1 102 ? -11.762 3.524 26.767 1.00 92.00 102 ALA A O 1
ATOM 788 N N . LEU A 1 103 ? -13.225 4.492 28.190 1.00 94.31 103 LEU A N 1
ATOM 789 C CA . LEU A 1 103 ? -14.193 3.397 28.235 1.00 94.31 103 LEU A CA 1
ATOM 790 C C . LEU A 1 103 ? -14.610 2.922 26.840 1.00 94.31 103 LEU A C 1
ATOM 792 O O . LEU A 1 103 ? -14.412 1.760 26.499 1.00 94.31 103 LEU A O 1
ATOM 796 N N . ALA A 1 104 ? -15.119 3.834 26.007 1.00 93.75 104 ALA A N 1
ATOM 797 C CA . ALA A 1 104 ? -15.617 3.490 24.674 1.00 93.75 104 ALA A CA 1
ATOM 798 C C . ALA A 1 104 ? -14.534 2.839 23.800 1.00 93.75 104 ALA A C 1
ATOM 800 O O . ALA A 1 104 ? -14.775 1.854 23.104 1.00 93.75 104 ALA A O 1
ATOM 801 N N . ARG A 1 105 ? -13.310 3.376 23.856 1.00 92.69 105 ARG A N 1
ATOM 802 C CA . ARG A 1 105 ? -12.166 2.839 23.115 1.00 92.69 105 ARG A CA 1
ATOM 803 C C . ARG A 1 105 ? -11.795 1.443 23.617 1.00 92.69 105 ARG A C 1
ATOM 805 O O . ARG A 1 105 ? -11.605 0.554 22.796 1.00 92.69 105 ARG A O 1
ATOM 812 N N . ALA A 1 106 ? -11.712 1.256 24.933 1.00 95.25 106 ALA A N 1
ATOM 813 C CA . ALA A 1 106 ? -11.378 -0.027 25.539 1.00 95.25 106 ALA A CA 1
ATOM 814 C C . ALA A 1 106 ? -12.412 -1.108 25.184 1.00 95.25 106 ALA A C 1
ATOM 816 O O . ALA A 1 106 ? -12.022 -2.171 24.713 1.00 95.25 106 ALA A O 1
ATOM 817 N N . CYS A 1 107 ? -13.713 -0.813 25.294 1.00 96.62 107 CYS A N 1
ATOM 818 C CA . CYS A 1 107 ? -14.769 -1.756 24.917 1.00 96.62 107 CYS A CA 1
ATOM 819 C C . CYS A 1 107 ? -14.714 -2.137 23.427 1.00 96.62 107 CYS A C 1
ATOM 821 O O . CYS A 1 107 ? -14.813 -3.316 23.093 1.00 96.62 107 CYS A O 1
ATOM 823 N N . ARG A 1 108 ? -14.505 -1.166 22.522 1.00 94.88 108 ARG A N 1
ATOM 824 C CA . ARG A 1 108 ? -14.373 -1.457 21.083 1.00 94.88 108 ARG A CA 1
ATOM 825 C C . ARG A 1 108 ? -13.160 -2.335 20.785 1.00 94.88 108 ARG A C 1
ATOM 827 O O . ARG A 1 108 ? -13.300 -3.304 20.049 1.00 94.88 108 ARG A O 1
ATOM 834 N N . TYR A 1 109 ? -12.000 -2.046 21.379 1.00 93.38 109 TYR A N 1
ATOM 835 C CA . TYR A 1 109 ? -10.812 -2.886 21.195 1.00 93.38 109 TYR A CA 1
ATOM 836 C C . TYR A 1 109 ? -10.996 -4.297 21.747 1.00 93.38 109 TYR A C 1
ATOM 838 O O . TYR A 1 109 ? -10.545 -5.237 21.102 1.00 93.38 109 TYR A O 1
ATOM 846 N N . SER A 1 110 ? -11.674 -4.468 22.887 1.00 96.25 110 SER A N 1
ATOM 847 C CA . SER A 1 110 ? -11.995 -5.798 23.422 1.00 96.25 110 SER A CA 1
ATOM 848 C C . SER A 1 110 ? -12.745 -6.650 22.396 1.00 96.25 110 SER A C 1
ATOM 850 O O . SER A 1 110 ? -12.359 -7.793 22.160 1.00 96.25 110 SER A O 1
ATOM 852 N N . ILE A 1 111 ? -13.746 -6.067 21.727 1.00 96.75 111 ILE A N 1
ATOM 853 C CA . ILE A 1 111 ? -14.515 -6.736 20.670 1.00 96.75 111 ILE A CA 1
ATOM 854 C C . ILE A 1 111 ? -13.646 -6.959 19.425 1.00 96.75 111 ILE A C 1
ATOM 856 O O . ILE A 1 111 ? -13.474 -8.095 18.993 1.00 96.75 111 ILE A O 1
ATOM 860 N N . LEU A 1 112 ? -13.047 -5.905 18.867 1.00 95.31 112 LEU A N 1
ATOM 861 C CA . LEU A 1 112 ? -12.284 -5.977 17.615 1.00 95.31 112 LEU A CA 1
ATOM 862 C C . LEU A 1 112 ? -11.092 -6.941 17.695 1.00 95.31 112 LEU A C 1
ATOM 864 O O . LEU A 1 112 ? -10.809 -7.646 16.727 1.00 95.31 112 LEU A O 1
ATOM 868 N N . ASN A 1 113 ? -10.414 -7.011 18.843 1.00 94.19 113 ASN A N 1
ATOM 869 C CA . ASN A 1 113 ? -9.271 -7.903 19.068 1.00 94.19 113 ASN A CA 1
ATOM 870 C C . ASN A 1 113 ? -9.672 -9.357 19.351 1.00 94.19 113 ASN A C 1
ATOM 872 O O . ASN A 1 113 ? -8.793 -10.206 19.426 1.00 94.19 113 ASN A O 1
ATOM 876 N N . SER A 1 114 ? -10.963 -9.638 19.536 1.00 95.50 114 SER A N 1
ATOM 877 C CA . SER A 1 114 ? -11.490 -11.001 19.713 1.00 95.50 114 SER A CA 1
ATOM 878 C C . SER A 1 114 ? -12.014 -11.626 18.418 1.00 95.50 114 SER A C 1
ATOM 880 O O . SER A 1 114 ? -12.373 -12.797 18.398 1.00 95.50 114 SER A O 1
ATOM 882 N N . ILE A 1 115 ? -12.091 -10.848 17.334 1.00 96.62 115 ILE A N 1
ATOM 883 C CA . ILE A 1 115 ? -12.496 -11.348 16.018 1.00 96.62 115 ILE A CA 1
ATOM 884 C C . ILE A 1 115 ? -11.373 -12.216 15.441 1.00 96.62 115 ILE A C 1
ATOM 886 O O . ILE A 1 115 ? -10.209 -11.813 15.455 1.00 96.62 115 ILE A O 1
ATOM 890 N N . THR A 1 116 ? -11.740 -13.385 14.921 1.00 95.19 116 THR A N 1
ATOM 891 C CA . THR A 1 116 ? -10.813 -14.445 14.489 1.00 95.19 116 THR A CA 1
ATOM 892 C C . THR A 1 116 ? -10.847 -14.733 12.985 1.00 95.19 116 THR A C 1
ATOM 894 O O . THR A 1 116 ? -10.126 -15.610 12.520 1.00 95.19 116 THR A O 1
ATOM 897 N N . ASP A 1 117 ? -11.680 -14.021 12.224 1.00 95.00 117 ASP A N 1
ATOM 898 C CA . ASP A 1 117 ? -11.839 -14.183 10.774 1.00 95.00 117 ASP A CA 1
ATOM 899 C C . ASP A 1 117 ? -12.155 -12.854 10.076 1.00 95.00 117 ASP A C 1
ATOM 901 O O . ASP A 1 117 ? -12.589 -11.888 10.720 1.00 95.00 117 ASP A O 1
ATOM 905 N N . GLY A 1 118 ? -11.950 -12.817 8.758 1.00 95.88 118 GLY A N 1
ATOM 906 C CA . GLY A 1 118 ? -12.208 -11.649 7.928 1.00 95.88 118 GLY A CA 1
ATOM 907 C C . GLY A 1 118 ? -11.141 -10.562 8.043 1.00 95.88 118 GLY A C 1
ATOM 908 O O . GLY A 1 118 ? -10.023 -10.761 8.535 1.00 95.88 118 GLY A O 1
ATOM 909 N N . PHE A 1 119 ? -11.523 -9.364 7.607 1.00 97.44 119 PHE A N 1
ATOM 910 C CA . PHE A 1 119 ? -10.684 -8.174 7.637 1.00 97.44 119 PHE A CA 1
ATOM 911 C C . PHE A 1 119 ? -11.252 -7.150 8.617 1.00 97.44 119 PHE A C 1
ATOM 913 O O . PHE A 1 119 ? -12.395 -6.721 8.494 1.00 97.44 119 PHE A O 1
ATOM 920 N N . VAL A 1 120 ? -10.443 -6.716 9.577 1.00 97.38 120 VAL A N 1
ATOM 921 C CA . VAL A 1 120 ? -10.785 -5.697 10.571 1.00 97.38 120 VAL A CA 1
ATOM 922 C C . VAL A 1 120 ? -9.973 -4.439 10.287 1.00 97.38 120 VAL A C 1
ATOM 924 O O . VAL A 1 120 ? -8.747 -4.473 10.376 1.00 97.38 120 VAL A O 1
ATOM 927 N N . VAL A 1 121 ? -10.640 -3.318 10.000 1.00 95.75 121 VAL A N 1
ATOM 928 C CA . VAL A 1 121 ? -9.986 -2.014 9.780 1.00 95.75 121 VAL A CA 1
ATOM 929 C C . VAL A 1 121 ? -10.658 -0.935 10.601 1.00 95.75 121 VAL A C 1
ATOM 931 O O . VAL A 1 121 ? -11.807 -0.567 10.347 1.00 95.75 121 VAL A O 1
ATOM 934 N N . GLY A 1 122 ? -9.937 -0.386 11.578 1.00 89.38 122 GLY A N 1
ATOM 935 C CA . GLY A 1 122 ? -10.496 0.614 12.485 1.00 89.38 122 GLY A CA 1
ATOM 936 C C . GLY A 1 122 ? -11.737 0.077 13.211 1.00 89.38 122 GLY A C 1
ATOM 937 O O . GLY A 1 122 ? -11.617 -0.752 14.106 1.00 89.38 122 GLY A O 1
ATOM 938 N N . SER A 1 123 ? -12.927 0.562 12.844 1.00 91.00 123 SER A N 1
ATOM 939 C CA . SER A 1 123 ? -14.226 0.126 13.388 1.00 91.00 123 SER A CA 1
ATOM 940 C C . SER A 1 123 ? -15.054 -0.745 12.437 1.00 91.00 123 SER A C 1
ATOM 942 O O . SER A 1 123 ? -16.199 -1.061 12.764 1.00 91.00 123 SER A O 1
ATOM 944 N N . ASN A 1 124 ? -14.504 -1.106 11.278 1.00 95.38 124 ASN A N 1
ATOM 945 C CA . ASN A 1 124 ? -15.174 -1.886 10.242 1.00 95.38 124 ASN A CA 1
ATOM 946 C C . ASN A 1 124 ? -14.695 -3.336 10.257 1.00 95.38 124 ASN A C 1
ATOM 948 O O . ASN A 1 124 ? -13.533 -3.617 10.572 1.00 95.38 124 ASN A O 1
ATOM 952 N N . TRP A 1 125 ? -15.590 -4.236 9.875 1.00 97.50 125 TRP A N 1
ATOM 953 C CA . TRP A 1 125 ? -15.304 -5.631 9.593 1.00 97.50 125 TRP A CA 1
ATOM 954 C C . TRP A 1 125 ? -15.839 -5.991 8.207 1.00 97.50 125 TRP A C 1
ATOM 956 O O . TRP A 1 125 ? -16.950 -5.609 7.848 1.00 97.50 125 TRP A O 1
ATOM 966 N N . PHE A 1 126 ? -15.052 -6.753 7.459 1.00 97.69 126 PHE A N 1
ATOM 967 C CA . PHE A 1 126 ? -15.402 -7.288 6.149 1.00 97.69 126 PHE A CA 1
ATOM 968 C C . PHE A 1 126 ? -15.231 -8.802 6.181 1.00 97.69 126 PHE A C 1
ATOM 970 O O . PHE A 1 126 ? -14.291 -9.304 6.808 1.00 97.69 126 PHE A O 1
ATOM 977 N N . SER A 1 127 ? -16.120 -9.529 5.507 1.00 96.31 127 SER A N 1
ATOM 978 C CA . SER A 1 127 ? -15.985 -10.979 5.392 1.00 96.31 127 SER A CA 1
ATOM 979 C C . SER A 1 127 ? -14.796 -11.357 4.503 1.00 96.31 127 SER A C 1
ATOM 981 O O . SER A 1 127 ? -14.293 -10.533 3.736 1.00 96.31 127 SER A O 1
ATOM 983 N N . ASP A 1 128 ? -14.357 -12.615 4.577 1.00 92.25 128 ASP A N 1
ATOM 984 C CA . ASP A 1 128 ? -13.293 -13.131 3.703 1.00 92.25 128 ASP A CA 1
ATOM 985 C C . ASP A 1 128 ? -13.657 -13.011 2.208 1.00 92.25 128 ASP A C 1
ATOM 987 O O . ASP A 1 128 ? -12.783 -12.793 1.365 1.00 92.25 128 ASP A O 1
ATOM 991 N N . ASP A 1 129 ? -14.952 -13.097 1.885 1.00 93.12 129 ASP A N 1
ATOM 992 C CA . ASP A 1 129 ? -15.475 -12.974 0.521 1.00 93.12 129 ASP A CA 1
ATOM 993 C C . ASP A 1 129 ? -15.515 -11.509 0.033 1.00 93.12 129 ASP A C 1
ATOM 995 O O . ASP A 1 129 ? -15.502 -11.255 -1.174 1.00 93.12 129 ASP A O 1
ATOM 999 N N . ASP A 1 130 ? -15.477 -10.535 0.951 1.00 94.69 130 ASP A N 1
ATOM 1000 C CA . ASP A 1 130 ? -15.592 -9.096 0.668 1.00 94.69 130 ASP A CA 1
ATOM 1001 C C . ASP A 1 130 ? -14.228 -8.389 0.602 1.00 94.69 130 ASP A C 1
ATOM 1003 O O . ASP A 1 130 ? -14.115 -7.176 0.805 1.00 94.69 130 ASP A O 1
ATOM 1007 N N . ARG A 1 131 ? -13.157 -9.124 0.275 1.00 94.00 131 ARG A N 1
ATOM 1008 C CA . ARG A 1 131 ? -11.795 -8.568 0.170 1.00 94.00 131 ARG A CA 1
ATOM 1009 C C . ARG A 1 131 ? -11.714 -7.341 -0.746 1.00 94.00 131 ARG A C 1
ATOM 1011 O O . ARG A 1 131 ? -10.942 -6.425 -0.472 1.00 94.00 131 ARG A O 1
ATOM 1018 N N . GLY A 1 132 ? -12.487 -7.320 -1.832 1.00 94.31 132 GLY A N 1
ATOM 1019 C CA . GLY A 1 132 ? -12.553 -6.170 -2.738 1.00 94.31 132 GLY A CA 1
ATOM 1020 C C . GLY A 1 132 ? -13.071 -4.910 -2.040 1.00 94.31 132 GLY A C 1
ATOM 1021 O O . GLY A 1 132 ? -12.434 -3.864 -2.124 1.00 94.31 132 GLY A O 1
ATOM 1022 N N . GLU A 1 133 ? -14.164 -5.030 -1.282 1.00 96.12 133 GLU A N 1
ATOM 1023 C CA . GLU A 1 133 ? -14.745 -3.914 -0.525 1.00 96.12 133 GLU A CA 1
ATOM 1024 C C . GLU A 1 133 ? -13.814 -3.443 0.597 1.00 96.12 133 GLU A C 1
ATOM 1026 O O . GLU A 1 133 ? -13.654 -2.239 0.805 1.00 96.12 133 GLU A O 1
ATOM 1031 N N . PHE A 1 134 ? -13.132 -4.377 1.269 1.00 97.19 134 PHE A N 1
ATOM 1032 C CA . PHE A 1 134 ? -12.083 -4.055 2.237 1.00 97.19 134 PHE A CA 1
ATOM 1033 C C . PHE A 1 134 ? -10.957 -3.229 1.596 1.00 97.19 134 PHE A C 1
ATOM 1035 O O . PHE A 1 134 ? -10.564 -2.198 2.143 1.00 97.19 134 PHE A O 1
ATOM 1042 N N . LEU A 1 135 ? -10.444 -3.642 0.431 1.00 96.88 135 LEU A N 1
ATOM 1043 C CA . LEU A 1 135 ? -9.384 -2.903 -0.259 1.00 96.88 135 LEU A CA 1
ATOM 1044 C C . LEU A 1 135 ? -9.874 -1.521 -0.702 1.00 96.88 135 LEU A C 1
ATOM 1046 O O . LEU A 1 135 ? -9.138 -0.550 -0.544 1.00 96.88 135 LEU A O 1
ATOM 1050 N N . ASP A 1 136 ? -11.107 -1.406 -1.197 1.00 96.19 136 ASP A N 1
ATOM 1051 C CA . ASP A 1 136 ? -11.709 -0.129 -1.599 1.00 96.19 136 ASP A CA 1
ATOM 1052 C C . ASP A 1 136 ? -11.958 0.815 -0.412 1.00 96.19 136 ASP A C 1
ATOM 1054 O O . ASP A 1 136 ? -11.883 2.038 -0.565 1.00 96.19 136 ASP A O 1
ATOM 1058 N N . HIS A 1 137 ? -12.191 0.267 0.785 1.00 96.44 137 HIS A N 1
ATOM 1059 C CA . HIS A 1 137 ? -12.267 1.040 2.024 1.00 96.44 137 HIS A CA 1
ATOM 1060 C C . HIS A 1 137 ? -10.916 1.662 2.412 1.00 96.44 137 HIS A C 1
ATOM 1062 O O . HIS A 1 137 ? -10.874 2.707 3.070 1.00 96.44 137 HIS A O 1
ATOM 1068 N N . MET A 1 138 ? -9.799 1.057 1.997 1.00 97.06 138 MET A N 1
ATOM 1069 C CA . MET A 1 138 ? -8.467 1.565 2.304 1.00 97.06 138 MET A CA 1
ATOM 1070 C C . MET A 1 138 ? -8.129 2.811 1.473 1.00 97.06 138 MET A C 1
ATOM 1072 O O . MET A 1 138 ? -8.108 2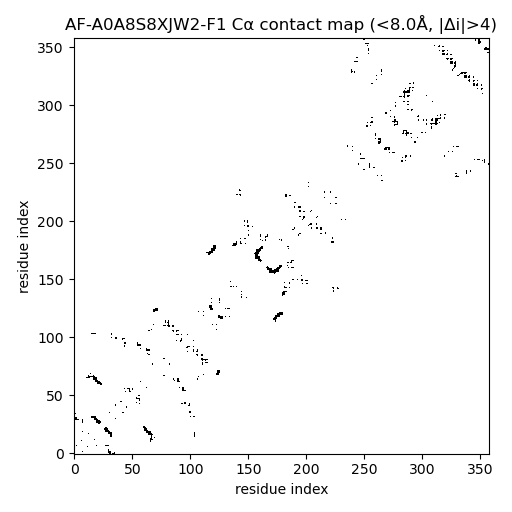.821 0.236 1.00 97.06 138 MET A O 1
ATOM 1076 N N . SER A 1 139 ? -7.760 3.884 2.168 1.00 96.19 139 SER A N 1
ATOM 1077 C CA . SER A 1 139 ? -7.275 5.116 1.551 1.00 96.19 139 SER A CA 1
ATOM 1078 C C . SER A 1 139 ? -5.860 4.936 0.988 1.00 96.19 139 SER A C 1
ATOM 1080 O O . SER A 1 139 ? -4.967 4.418 1.656 1.00 96.19 139 SER A O 1
ATOM 1082 N N . GLY A 1 140 ? -5.638 5.368 -0.253 1.00 94.38 140 GLY A N 1
ATOM 1083 C CA . GLY A 1 140 ? -4.356 5.209 -0.947 1.00 94.38 140 GLY A CA 1
ATOM 1084 C C . GLY A 1 140 ? -4.497 5.283 -2.465 1.00 94.38 140 GLY A C 1
ATOM 1085 O O . GLY A 1 140 ? -5.607 5.444 -2.992 1.00 94.38 140 GLY A O 1
ATOM 1086 N N . THR A 1 141 ? -3.378 5.179 -3.178 1.00 94.69 141 THR A N 1
ATOM 1087 C CA . THR A 1 141 ? -3.383 5.011 -4.638 1.00 94.69 141 THR A CA 1
ATOM 1088 C C . THR A 1 141 ? -3.808 3.594 -5.030 1.00 94.69 141 THR A C 1
ATOM 1090 O O . THR A 1 141 ? -3.834 2.679 -4.208 1.00 94.69 141 THR A O 1
ATOM 1093 N N . GLU A 1 142 ? -4.147 3.398 -6.305 1.00 93.56 142 GLU A N 1
ATOM 1094 C CA . GLU A 1 142 ? -4.426 2.060 -6.841 1.00 93.56 142 GLU A CA 1
ATOM 1095 C C . GLU A 1 142 ? -3.214 1.131 -6.696 1.00 93.56 142 GLU A C 1
ATOM 1097 O O . GLU A 1 142 ? -3.366 -0.007 -6.262 1.00 93.56 142 GLU A O 1
ATOM 1102 N N . ASP A 1 143 ? -2.006 1.637 -6.960 1.00 92.69 143 ASP A N 1
ATOM 1103 C CA . ASP A 1 143 ? -0.769 0.873 -6.772 1.00 92.69 143 ASP A CA 1
ATOM 1104 C C . ASP A 1 143 ? -0.554 0.463 -5.310 1.00 92.69 143 ASP A C 1
ATOM 1106 O O . ASP A 1 143 ? -0.125 -0.657 -5.045 1.00 92.69 143 ASP A O 1
ATOM 1110 N N . GLU A 1 144 ? -0.889 1.328 -4.346 1.00 97.06 144 GLU A N 1
ATOM 1111 C CA . GLU A 1 144 ? -0.806 0.989 -2.922 1.00 97.06 144 GLU A CA 1
ATOM 1112 C C . GLU A 1 144 ? -1.814 -0.100 -2.536 1.00 97.06 144 GLU A C 1
ATOM 1114 O O . GLU A 1 144 ? -1.444 -1.053 -1.851 1.00 97.06 144 GLU A O 1
ATOM 1119 N N . ARG A 1 145 ? -3.064 -0.016 -3.013 1.00 97.12 145 ARG A N 1
ATOM 1120 C CA . ARG A 1 145 ? -4.063 -1.075 -2.784 1.00 97.12 145 ARG A CA 1
ATOM 1121 C C . ARG A 1 145 ? -3.642 -2.400 -3.414 1.00 97.12 145 ARG A C 1
ATOM 1123 O O . ARG A 1 145 ? -3.793 -3.441 -2.784 1.00 97.12 145 ARG A O 1
ATOM 1130 N N . ARG A 1 146 ? -3.065 -2.373 -4.619 1.00 95.50 146 ARG A N 1
ATOM 1131 C CA . ARG A 1 146 ? -2.516 -3.565 -5.289 1.00 95.50 146 ARG A CA 1
ATOM 1132 C C . ARG A 1 146 ? -1.331 -4.160 -4.531 1.00 95.50 146 ARG A C 1
ATOM 1134 O O . ARG A 1 146 ? -1.257 -5.377 -4.400 1.00 95.50 146 ARG A O 1
ATOM 1141 N N . ALA A 1 147 ? -0.433 -3.325 -4.010 1.00 96.56 147 ALA A N 1
ATOM 1142 C CA . ALA A 1 147 ? 0.672 -3.774 -3.166 1.00 96.56 147 ALA A CA 1
ATOM 1143 C C . ALA A 1 147 ? 0.165 -4.418 -1.873 1.00 96.56 147 ALA A C 1
ATOM 1145 O O . ALA A 1 147 ? 0.622 -5.498 -1.520 1.00 96.56 147 ALA A O 1
ATOM 1146 N N . LEU A 1 148 ? -0.821 -3.808 -1.208 1.00 97.12 148 LEU A N 1
ATOM 1147 C CA . LEU A 1 148 ? -1.440 -4.400 -0.023 1.00 97.12 148 LEU A CA 1
ATOM 1148 C C . LEU A 1 148 ? -2.107 -5.735 -0.365 1.00 97.12 148 LEU A C 1
ATOM 1150 O O . LEU A 1 148 ? -1.899 -6.709 0.346 1.00 97.12 148 LEU A O 1
ATOM 1154 N N . ALA A 1 149 ? -2.849 -5.805 -1.472 1.00 96.62 149 ALA A N 1
ATOM 1155 C CA . ALA A 1 149 ? -3.455 -7.044 -1.941 1.00 96.62 149 ALA A CA 1
ATOM 1156 C C . ALA A 1 149 ? -2.405 -8.152 -2.127 1.00 96.62 149 ALA A C 1
ATOM 1158 O O . ALA A 1 149 ? -2.591 -9.228 -1.571 1.00 96.62 149 ALA A O 1
ATOM 1159 N N . CYS A 1 150 ? -1.292 -7.862 -2.804 1.00 96.12 150 CYS A N 1
ATOM 1160 C CA . CYS A 1 150 ? -0.179 -8.798 -2.983 1.00 96.12 150 CYS A CA 1
ATOM 1161 C C . CYS A 1 150 ? 0.368 -9.319 -1.643 1.00 96.12 150 CYS A C 1
ATOM 1163 O O . CYS A 1 150 ? 0.562 -10.521 -1.486 1.00 96.12 150 CYS A O 1
ATOM 1165 N N . VAL A 1 151 ? 0.539 -8.449 -0.642 1.00 95.50 151 VAL A N 1
ATOM 1166 C CA . VAL A 1 151 ? 0.958 -8.898 0.695 1.00 95.50 151 VAL A CA 1
ATOM 1167 C C . VAL A 1 151 ? -0.060 -9.866 1.296 1.00 95.50 151 VAL A C 1
ATOM 1169 O O . VAL A 1 151 ? 0.328 -10.918 1.795 1.00 95.50 151 VAL A O 1
ATOM 1172 N N . LEU A 1 152 ? -1.354 -9.556 1.203 1.00 93.88 152 LEU A N 1
ATOM 1173 C CA . LEU A 1 152 ? -2.415 -10.418 1.731 1.00 93.88 152 LEU A CA 1
ATOM 1174 C C . LEU A 1 152 ? -2.488 -11.779 1.026 1.00 93.88 152 LEU A C 1
ATOM 1176 O O . LEU A 1 152 ? -2.837 -12.756 1.672 1.00 93.88 152 LEU A O 1
ATOM 1180 N N . ASP A 1 153 ? -2.135 -11.858 -0.260 1.00 92.88 153 ASP A N 1
ATOM 1181 C CA . ASP A 1 153 ? -2.048 -13.135 -0.989 1.00 92.88 153 ASP A CA 1
ATOM 1182 C C . ASP A 1 153 ? -0.883 -14.013 -0.518 1.00 92.88 153 ASP A C 1
ATOM 1184 O O . ASP A 1 153 ? -0.913 -15.229 -0.697 1.00 92.88 153 ASP A O 1
ATOM 1188 N N . SER A 1 154 ? 0.144 -13.401 0.074 1.00 90.31 154 SER A N 1
ATOM 1189 C CA . SER A 1 154 ? 1.343 -14.098 0.552 1.00 90.31 154 SER A CA 1
ATOM 1190 C C . SER A 1 154 ? 1.263 -14.567 2.002 1.00 90.31 154 SER A C 1
ATOM 1192 O O . SER A 1 154 ? 2.173 -15.241 2.481 1.00 90.31 154 SER A O 1
ATOM 1194 N N . ILE A 1 155 ? 0.207 -14.177 2.713 1.00 89.56 155 ILE A N 1
ATOM 1195 C CA . ILE A 1 155 ? 0.028 -14.464 4.130 1.00 89.56 155 ILE A CA 1
ATOM 1196 C C . ILE A 1 155 ? -0.909 -15.673 4.277 1.00 89.56 155 ILE A C 1
ATOM 1198 O O . ILE A 1 155 ? -2.069 -15.622 3.875 1.00 89.56 155 ILE A O 1
ATOM 1202 N N . ASP A 1 156 ? -0.404 -16.754 4.878 1.00 83.44 156 ASP A N 1
ATOM 1203 C CA . ASP A 1 156 ? -1.180 -17.978 5.142 1.00 83.44 156 ASP A CA 1
ATOM 1204 C C . ASP A 1 156 ? -1.994 -17.917 6.456 1.00 83.44 156 ASP A C 1
ATOM 1206 O O . ASP A 1 156 ? -3.074 -18.515 6.552 1.00 83.44 156 ASP A O 1
ATOM 1210 N N . ASP A 1 157 ? -1.472 -17.195 7.454 1.00 87.94 157 ASP A N 1
ATOM 1211 C CA . ASP A 1 157 ? -2.024 -17.051 8.811 1.00 87.94 157 ASP A CA 1
ATOM 1212 C C . ASP A 1 157 ? -2.594 -15.633 9.042 1.00 87.94 157 ASP A C 1
ATOM 1214 O O . ASP A 1 157 ? -2.714 -14.842 8.116 1.00 87.94 157 ASP A O 1
ATOM 1218 N N . GLY A 1 158 ? -3.006 -15.262 10.254 1.00 93.75 158 GLY A N 1
ATOM 1219 C CA . GLY A 1 158 ? -3.476 -13.896 10.503 1.00 93.75 158 GLY A CA 1
ATOM 1220 C C . GLY A 1 158 ? -2.354 -12.895 10.726 1.00 93.75 158 GLY A C 1
ATOM 1221 O O . GLY A 1 158 ? -1.210 -13.234 11.036 1.00 93.75 158 GLY A O 1
ATOM 1222 N N . ILE A 1 159 ? -2.707 -11.615 10.647 1.00 96.19 159 ILE A N 1
ATOM 1223 C CA . ILE A 1 159 ? -1.780 -10.512 10.894 1.00 96.19 159 ILE A CA 1
ATOM 1224 C C . ILE A 1 159 ? -2.478 -9.360 11.608 1.00 96.19 159 ILE A C 1
ATOM 1226 O O . ILE A 1 159 ? -3.623 -9.024 11.320 1.00 96.19 159 ILE A O 1
ATOM 1230 N N . HIS A 1 160 ? -1.770 -8.715 12.528 1.00 96.12 160 HIS A N 1
ATOM 1231 C CA . HIS A 1 160 ? -2.179 -7.475 13.167 1.00 96.12 160 HIS A CA 1
ATOM 1232 C C . HIS A 1 160 ? -1.127 -6.395 12.925 1.00 96.12 160 HIS A C 1
ATOM 1234 O O . HIS A 1 160 ? -0.016 -6.466 13.450 1.00 96.12 160 HIS A O 1
ATOM 1240 N N . VAL A 1 161 ? -1.501 -5.369 12.163 1.00 96.38 161 VAL A N 1
ATOM 1241 C CA . VAL A 1 161 ? -0.701 -4.167 11.932 1.00 96.38 161 VAL A CA 1
ATOM 1242 C C . VAL A 1 161 ? -1.231 -3.039 12.810 1.00 96.38 161 VAL A C 1
ATOM 1244 O O . VAL A 1 161 ? -2.340 -2.530 12.613 1.00 96.38 161 VAL A O 1
ATOM 1247 N N . ARG A 1 162 ? -0.426 -2.653 13.798 1.00 94.69 162 ARG A N 1
ATOM 1248 C CA . ARG A 1 162 ? -0.760 -1.607 14.765 1.00 94.69 162 ARG A CA 1
ATOM 1249 C C . ARG A 1 162 ? -0.366 -0.227 14.246 1.00 94.69 162 ARG A C 1
ATOM 1251 O O . ARG A 1 162 ? 0.548 -0.075 13.441 1.00 94.69 162 ARG A O 1
ATOM 1258 N N . SER A 1 163 ? -1.016 0.801 14.774 1.00 90.94 163 SER A N 1
ATOM 1259 C CA . SER A 1 163 ? -0.766 2.211 14.444 1.00 90.94 163 SER A CA 1
ATOM 1260 C C . SER A 1 163 ? 0.624 2.711 14.862 1.00 90.94 163 SER A C 1
ATOM 1262 O O . SER A 1 163 ? 1.116 3.696 14.313 1.00 90.94 163 SER A O 1
ATOM 1264 N N . ASP A 1 164 ? 1.290 2.031 15.803 1.00 92.00 164 ASP A N 1
ATOM 1265 C CA . ASP A 1 164 ? 2.694 2.284 16.167 1.00 92.00 164 ASP A CA 1
ATOM 1266 C C . ASP A 1 164 ? 3.700 1.621 15.210 1.00 92.00 164 ASP A C 1
ATOM 1268 O O . ASP A 1 164 ? 4.913 1.779 15.363 1.00 92.00 164 ASP A O 1
ATOM 1272 N N . GLY A 1 165 ? 3.187 0.911 14.210 1.00 91.44 165 GLY A N 1
ATOM 1273 C CA . GLY A 1 165 ? 3.933 0.256 13.158 1.00 91.44 165 GLY A CA 1
ATOM 1274 C C . GLY A 1 165 ? 4.389 -1.162 13.490 1.00 91.44 165 GLY A C 1
ATOM 1275 O O . GLY A 1 165 ? 5.055 -1.772 12.655 1.00 91.44 165 GLY A O 1
ATOM 1276 N N . VAL A 1 166 ? 4.042 -1.690 14.669 1.00 95.06 166 VAL A N 1
ATOM 1277 C CA . VAL A 1 166 ? 4.343 -3.074 15.050 1.00 95.06 166 VAL A CA 1
ATOM 1278 C C . VAL A 1 166 ? 3.438 -4.036 14.285 1.00 95.06 166 VAL A C 1
ATOM 1280 O O . VAL A 1 166 ? 2.216 -3.874 14.267 1.00 95.06 166 VAL A O 1
ATOM 1283 N N . VAL A 1 167 ? 4.056 -5.064 13.708 1.00 95.62 167 VAL A N 1
ATOM 1284 C CA . VAL A 1 167 ? 3.383 -6.171 13.028 1.00 95.62 167 VAL A CA 1
ATOM 1285 C C . VAL A 1 167 ? 3.437 -7.407 13.922 1.00 95.62 167 VAL A C 1
ATOM 1287 O O . VAL A 1 167 ? 4.486 -7.729 14.482 1.00 95.62 167 VAL A O 1
ATOM 1290 N N . VAL A 1 168 ? 2.297 -8.072 14.097 1.00 94.94 168 VAL A N 1
ATOM 1291 C CA . VAL A 1 168 ? 2.161 -9.281 14.916 1.00 94.94 168 VAL A CA 1
ATOM 1292 C C . VAL A 1 168 ? 1.446 -10.350 14.100 1.00 94.94 168 VAL A C 1
ATOM 1294 O O . VAL A 1 168 ? 0.321 -10.123 13.663 1.00 94.94 168 VAL A O 1
ATOM 1297 N N . SER A 1 169 ? 2.074 -11.508 13.914 1.00 93.75 169 SER A N 1
ATOM 1298 C CA . SER A 1 169 ? 1.418 -12.688 13.341 1.00 93.75 169 SER A CA 1
ATOM 1299 C C . SER A 1 169 ? 0.389 -13.251 14.323 1.00 93.75 169 SER A C 1
ATOM 1301 O O . SER A 1 169 ? 0.620 -13.249 15.535 1.00 93.75 169 SER A O 1
ATOM 1303 N N . LEU A 1 170 ? -0.740 -13.721 13.806 1.00 93.88 170 LEU A N 1
ATOM 1304 C CA . LEU A 1 170 ? -1.833 -14.303 14.581 1.00 93.88 170 LEU A CA 1
ATOM 1305 C C . LEU A 1 170 ? -2.064 -15.744 14.131 1.00 93.88 170 LEU A C 1
ATOM 1307 O O . LEU A 1 170 ? -1.939 -16.041 12.946 1.00 93.88 170 LEU A O 1
ATOM 1311 N N . ASP A 1 171 ? -2.444 -16.614 15.064 1.00 91.81 171 ASP A N 1
ATOM 1312 C CA . ASP A 1 171 ? -2.778 -18.009 14.748 1.00 91.81 171 ASP A CA 1
ATOM 1313 C C . ASP A 1 171 ? -4.146 -18.112 14.042 1.00 91.81 171 ASP A C 1
ATOM 1315 O O . ASP A 1 171 ? -4.432 -19.070 13.321 1.00 91.81 171 ASP A O 1
ATOM 1319 N N . GLU A 1 172 ? -5.024 -17.133 14.264 1.00 92.81 172 GLU A N 1
ATOM 1320 C CA . GLU A 1 172 ? -6.342 -17.050 13.646 1.00 92.81 172 GLU A CA 1
ATOM 1321 C C . GLU A 1 172 ? -6.279 -16.401 12.266 1.00 92.81 172 GLU A C 1
ATOM 1323 O O . GLU A 1 172 ? -5.485 -15.499 12.037 1.00 92.81 172 GLU A O 1
ATOM 1328 N N . LYS A 1 173 ? -7.177 -16.782 11.353 1.00 92.38 173 LYS A N 1
ATOM 1329 C CA . LYS A 1 173 ? -7.215 -16.269 9.973 1.00 92.38 173 LYS A CA 1
ATOM 1330 C C . LYS A 1 173 ? -7.887 -14.899 9.867 1.00 92.38 173 LYS A C 1
ATOM 1332 O O . LYS A 1 173 ? -8.881 -14.741 9.168 1.00 92.38 173 LYS A O 1
ATOM 1337 N N . VAL A 1 174 ? -7.359 -13.916 10.587 1.00 95.69 174 VAL A N 1
ATOM 1338 C CA . VAL A 1 174 ? -7.863 -12.539 10.600 1.00 95.69 174 VAL A CA 1
ATOM 1339 C C . VAL A 1 174 ? -6.772 -11.560 10.202 1.00 95.69 174 VAL A C 1
ATOM 1341 O O . VAL A 1 174 ? -5.646 -11.609 10.700 1.00 95.69 174 VAL A O 1
ATOM 1344 N N . VAL A 1 175 ? -7.129 -10.613 9.342 1.00 97.00 175 VAL A N 1
ATOM 1345 C CA . VAL A 1 175 ? -6.281 -9.470 9.002 1.00 97.00 175 VAL A CA 1
ATOM 1346 C C . VAL A 1 175 ? -6.788 -8.267 9.778 1.00 97.00 175 VAL A C 1
ATOM 1348 O O . VAL A 1 175 ? -7.912 -7.820 9.573 1.00 97.00 175 VAL A O 1
ATOM 1351 N N . ARG A 1 176 ? -5.973 -7.717 10.674 1.00 96.69 176 ARG A N 1
ATOM 1352 C CA . ARG A 1 176 ? -6.333 -6.581 11.525 1.00 96.69 176 ARG A CA 1
ATOM 1353 C C . ARG A 1 176 ? -5.414 -5.400 11.263 1.00 96.69 176 ARG A C 1
ATOM 1355 O O . ARG A 1 176 ? -4.222 -5.470 11.543 1.00 96.69 176 ARG A O 1
ATOM 1362 N N . LEU A 1 177 ? -5.977 -4.298 10.784 1.00 96.94 177 LEU A N 1
ATOM 1363 C CA . LEU A 1 177 ? -5.269 -3.049 10.523 1.00 96.94 177 LEU A CA 1
ATOM 1364 C C . LEU A 1 177 ? -5.865 -1.940 11.401 1.00 96.94 177 LEU A C 1
ATOM 1366 O O . LEU A 1 177 ? -7.053 -1.628 11.320 1.00 96.94 177 LEU A O 1
ATOM 1370 N N . GLU A 1 178 ? -5.054 -1.322 12.260 1.00 94.06 178 GLU A N 1
ATOM 1371 C CA . GLU A 1 178 ? -5.533 -0.194 13.078 1.00 94.06 178 GLU A CA 1
ATOM 1372 C C . GLU A 1 178 ? -5.725 1.096 12.259 1.00 94.06 178 GLU A C 1
ATOM 1374 O O . GLU A 1 178 ? -6.492 1.969 12.667 1.00 94.06 178 GLU A O 1
ATOM 1379 N N . ASP A 1 179 ? -5.045 1.214 11.115 1.00 93.94 179 ASP A N 1
ATOM 1380 C CA . ASP A 1 179 ? -5.107 2.363 10.209 1.00 93.94 179 ASP A CA 1
ATOM 1381 C C . ASP A 1 179 ? -5.807 1.977 8.896 1.00 93.94 179 ASP A C 1
ATOM 1383 O O . ASP A 1 179 ? -5.552 0.909 8.340 1.00 93.94 179 ASP A O 1
ATOM 1387 N N . SER A 1 180 ? -6.682 2.852 8.392 1.00 94.75 180 SER A N 1
ATOM 1388 C CA . SER A 1 180 ? -7.374 2.679 7.108 1.00 94.75 180 SER A CA 1
ATOM 1389 C C . SER A 1 180 ? -6.610 3.278 5.923 1.00 94.75 180 SER A C 1
ATOM 1391 O O . SER A 1 180 ? -7.149 3.404 4.825 1.00 94.75 180 SER A O 1
ATOM 1393 N N . SER A 1 181 ? -5.357 3.694 6.110 1.00 95.94 181 SER A N 1
ATOM 1394 C CA . SER A 1 181 ? -4.473 4.150 5.043 1.00 95.94 181 SER A CA 1
ATOM 1395 C C . SER A 1 181 ? -3.467 3.078 4.642 1.00 95.94 181 SER A C 1
ATOM 1397 O O . SER A 1 181 ? -2.744 2.526 5.468 1.00 95.94 181 SER A O 1
ATOM 1399 N N . CYS A 1 182 ? -3.370 2.821 3.336 1.00 96.62 182 CYS A N 1
ATOM 1400 C CA . CYS A 1 182 ? -2.416 1.868 2.776 1.00 96.62 182 CYS A CA 1
ATOM 1401 C C . CYS A 1 182 ? -0.973 2.274 3.081 1.00 96.62 182 CYS A C 1
ATOM 1403 O O . CYS A 1 182 ? -0.139 1.413 3.324 1.00 96.62 182 CYS A O 1
ATOM 1405 N N . HIS A 1 183 ? -0.664 3.575 3.077 1.00 95.12 183 HIS A N 1
ATOM 1406 C CA . HIS A 1 183 ? 0.704 4.055 3.255 1.00 95.12 183 HIS A CA 1
ATOM 1407 C C . HIS A 1 183 ? 1.354 3.588 4.573 1.00 95.12 183 HIS A C 1
ATOM 1409 O O . HIS A 1 183 ? 2.385 2.919 4.497 1.00 95.12 183 HIS A O 1
ATOM 1415 N N . PRO A 1 184 ? 0.811 3.900 5.769 1.00 94.75 184 PRO A N 1
ATOM 1416 C CA . PRO A 1 184 ? 1.394 3.443 7.031 1.00 94.75 184 PRO A CA 1
ATOM 1417 C C . PRO A 1 184 ? 1.402 1.916 7.155 1.00 94.75 184 PRO A C 1
ATOM 1419 O O . PRO A 1 184 ? 2.387 1.361 7.634 1.00 94.75 184 PRO A O 1
ATOM 1422 N N . VAL A 1 185 ? 0.367 1.234 6.656 1.00 96.25 185 VAL A N 1
ATOM 1423 C CA . VAL A 1 185 ? 0.301 -0.235 6.666 1.00 96.25 185 VAL A CA 1
ATOM 1424 C C . VAL A 1 185 ? 1.432 -0.842 5.827 1.00 96.25 185 VAL A C 1
ATOM 1426 O O . VAL A 1 185 ? 2.172 -1.694 6.311 1.00 96.25 185 VAL A O 1
ATOM 1429 N N . LEU A 1 186 ? 1.641 -0.358 4.601 1.00 96.31 186 LEU A N 1
ATOM 1430 C CA . LEU A 1 186 ? 2.727 -0.812 3.728 1.00 96.31 186 LEU A CA 1
ATOM 1431 C C . LEU A 1 186 ? 4.106 -0.479 4.295 1.00 96.31 186 LEU A C 1
ATOM 1433 O O . LEU A 1 186 ? 5.026 -1.273 4.139 1.00 96.31 186 LEU A O 1
ATOM 1437 N N . VAL A 1 187 ? 4.262 0.661 4.976 1.00 94.94 187 VAL A N 1
ATOM 1438 C CA . VAL A 1 187 ? 5.513 0.998 5.675 1.00 94.94 187 VAL A CA 1
ATOM 1439 C C . VAL A 1 187 ? 5.853 -0.058 6.723 1.00 94.94 187 VAL A C 1
ATOM 1441 O O . VAL A 1 187 ? 7.007 -0.476 6.791 1.00 94.94 187 VAL A O 1
ATOM 1444 N N . SER A 1 188 ? 4.869 -0.504 7.504 1.00 95.25 188 SER A N 1
ATOM 1445 C CA . SER A 1 188 ? 5.052 -1.554 8.510 1.00 95.25 188 SER A CA 1
ATOM 1446 C C . SER A 1 188 ? 5.344 -2.920 7.906 1.00 95.25 188 SER A C 1
ATOM 1448 O O . SER A 1 188 ? 6.196 -3.642 8.411 1.00 95.25 188 SER A O 1
ATOM 1450 N N . LEU A 1 189 ? 4.671 -3.261 6.808 1.00 95.62 189 LEU A N 1
ATOM 1451 C CA . LEU A 1 189 ? 4.814 -4.560 6.152 1.00 95.62 189 LEU A CA 1
ATOM 1452 C C . LEU A 1 189 ? 6.061 -4.655 5.264 1.00 95.62 189 LEU A C 1
ATOM 1454 O O . LEU A 1 189 ? 6.451 -5.751 4.875 1.00 95.62 189 LEU A O 1
ATOM 1458 N N . TRP A 1 190 ? 6.701 -3.531 4.927 1.00 95.38 190 TRP A N 1
ATOM 1459 C CA . TRP A 1 190 ? 7.773 -3.496 3.931 1.00 95.38 190 TRP A CA 1
ATOM 1460 C C . TRP A 1 190 ? 8.986 -4.345 4.290 1.00 95.38 190 TRP A C 1
ATOM 1462 O O . TRP A 1 190 ? 9.584 -4.959 3.408 1.00 95.38 190 TRP A O 1
ATOM 1472 N N . GLU A 1 191 ? 9.383 -4.351 5.563 1.00 92.88 191 GLU A N 1
ATOM 1473 C CA . GLU A 1 191 ? 10.585 -5.066 5.995 1.00 92.88 191 GLU A CA 1
ATOM 1474 C C . GLU A 1 191 ? 10.494 -6.556 5.656 1.00 92.88 191 GLU A C 1
ATOM 1476 O O . GLU A 1 191 ? 11.444 -7.105 5.102 1.00 92.88 191 GLU A O 1
ATOM 1481 N N . GLU A 1 192 ? 9.331 -7.160 5.897 1.00 93.12 192 GLU A N 1
ATOM 1482 C CA . GLU A 1 192 ? 9.085 -8.587 5.698 1.00 93.12 192 GLU A CA 1
ATOM 1483 C C . GLU A 1 192 ? 8.541 -8.905 4.298 1.00 93.12 192 GLU A C 1
ATOM 1485 O O . GLU A 1 192 ? 9.052 -9.794 3.623 1.00 93.12 192 GLU A O 1
ATOM 1490 N N . HIS A 1 193 ? 7.566 -8.134 3.811 1.00 94.94 193 HIS A N 1
ATOM 1491 C CA . HIS A 1 193 ? 6.827 -8.450 2.583 1.00 94.94 193 HIS A CA 1
ATOM 1492 C C . HIS A 1 193 ? 7.255 -7.627 1.362 1.00 94.94 193 HIS A C 1
ATOM 1494 O O . HIS A 1 193 ? 6.735 -7.812 0.262 1.00 94.94 193 HIS A O 1
ATOM 1500 N N . GLY A 1 194 ? 8.214 -6.709 1.513 1.00 94.31 194 GLY A N 1
ATOM 1501 C CA . GLY A 1 194 ? 8.673 -5.878 0.402 1.00 94.31 194 GLY A CA 1
ATOM 1502 C C . GLY A 1 194 ? 9.295 -6.685 -0.739 1.00 94.31 194 GLY A C 1
ATOM 1503 O O . GLY A 1 194 ? 9.153 -6.297 -1.893 1.00 94.31 194 GLY A O 1
ATOM 1504 N N . GLY A 1 195 ? 9.941 -7.817 -0.435 1.00 94.62 195 GLY A N 1
ATOM 1505 C CA . GLY A 1 195 ? 10.451 -8.745 -1.450 1.00 94.62 195 GLY A CA 1
ATOM 1506 C C . GLY A 1 195 ? 9.331 -9.321 -2.316 1.00 94.62 195 GLY A C 1
ATOM 1507 O O . GLY A 1 195 ? 9.397 -9.207 -3.535 1.00 94.62 195 GLY A O 1
ATOM 1508 N N . THR A 1 196 ? 8.267 -9.820 -1.685 1.00 95.31 196 THR A N 1
ATOM 1509 C CA . THR A 1 196 ? 7.070 -10.341 -2.362 1.00 95.31 196 THR A CA 1
ATOM 1510 C C . THR A 1 196 ? 6.437 -9.301 -3.280 1.00 95.31 196 THR A C 1
ATOM 1512 O O . THR A 1 196 ? 6.174 -9.583 -4.442 1.00 95.31 196 THR A O 1
ATOM 1515 N N . ILE A 1 197 ? 6.268 -8.060 -2.802 1.00 95.56 197 ILE A N 1
ATOM 1516 C CA . ILE A 1 197 ? 5.723 -6.968 -3.625 1.00 95.56 197 ILE A CA 1
ATOM 1517 C C . ILE A 1 197 ? 6.583 -6.748 -4.878 1.00 95.56 197 ILE A C 1
ATOM 1519 O O . ILE A 1 197 ? 6.052 -6.549 -5.969 1.00 95.56 197 ILE A O 1
ATOM 1523 N N . LEU A 1 198 ? 7.910 -6.741 -4.725 1.00 94.94 198 LEU A N 1
ATOM 1524 C CA . LEU A 1 198 ? 8.846 -6.520 -5.829 1.00 94.94 198 LEU A CA 1
ATOM 1525 C C . LEU A 1 198 ? 8.839 -7.676 -6.836 1.00 94.94 198 LEU A C 1
ATOM 1527 O O . LEU A 1 198 ? 8.908 -7.429 -8.040 1.00 94.94 198 LEU A O 1
ATOM 1531 N N . GLU A 1 199 ? 8.723 -8.908 -6.361 1.00 92.94 199 GLU A N 1
ATOM 1532 C CA . GLU A 1 199 ? 8.661 -10.096 -7.207 1.00 92.94 199 GLU A CA 1
ATOM 1533 C C . GLU A 1 199 ? 7.325 -10.180 -7.957 1.00 92.94 199 GLU A C 1
ATOM 1535 O O . GLU A 1 199 ? 7.312 -10.192 -9.187 1.00 92.94 199 GLU A O 1
ATOM 1540 N N . ASP A 1 200 ? 6.200 -10.134 -7.247 1.00 90.38 200 ASP A N 1
ATOM 1541 C CA . ASP A 1 200 ? 4.886 -10.415 -7.831 1.00 90.38 200 ASP A CA 1
ATOM 1542 C C . ASP A 1 200 ? 4.359 -9.269 -8.698 1.00 90.38 200 ASP A C 1
ATOM 1544 O O . ASP A 1 200 ? 3.735 -9.501 -9.735 1.00 90.38 200 ASP A O 1
ATOM 1548 N N . LEU A 1 201 ? 4.594 -8.014 -8.293 1.00 89.62 201 LEU A N 1
ATOM 1549 C CA . LEU A 1 201 ? 4.088 -6.858 -9.041 1.00 89.62 201 LEU A CA 1
ATOM 1550 C C . LEU A 1 201 ? 5.070 -6.332 -10.087 1.00 89.62 201 LEU A C 1
ATOM 1552 O O . LEU A 1 201 ? 4.630 -5.709 -11.055 1.00 89.62 201 LEU A O 1
ATOM 1556 N N . PHE A 1 202 ? 6.374 -6.548 -9.895 1.00 86.75 202 PHE A N 1
ATOM 1557 C CA . PHE A 1 202 ? 7.416 -5.943 -10.732 1.00 86.75 202 PHE A CA 1
ATOM 1558 C C . PHE A 1 202 ? 8.395 -6.961 -11.334 1.00 86.75 202 PHE A C 1
ATOM 1560 O O . PHE A 1 202 ? 9.274 -6.563 -12.095 1.00 86.75 202 PHE A O 1
ATOM 1567 N N . GLY A 1 203 ? 8.276 -8.258 -11.030 1.00 84.44 203 GLY A N 1
ATOM 1568 C CA . GLY A 1 203 ? 9.177 -9.291 -11.549 1.00 84.44 203 GLY A CA 1
ATOM 1569 C C . GLY A 1 203 ? 10.633 -9.125 -11.105 1.00 84.44 203 GLY A C 1
ATOM 1570 O O . GLY A 1 203 ? 11.537 -9.659 -11.748 1.00 84.44 203 GLY A O 1
ATOM 1571 N N . LEU A 1 204 ? 10.888 -8.344 -10.050 1.00 86.56 204 LEU A N 1
ATOM 1572 C CA . LEU A 1 204 ? 12.232 -8.071 -9.557 1.00 86.56 204 LEU A CA 1
ATOM 1573 C C . LEU A 1 204 ? 12.640 -9.141 -8.549 1.00 86.56 204 LEU A C 1
ATOM 1575 O O . LEU A 1 204 ? 11.982 -9.327 -7.531 1.00 86.56 204 LEU A O 1
ATOM 1579 N N . VAL A 1 205 ? 13.778 -9.786 -8.801 1.00 87.06 205 VAL A N 1
ATOM 1580 C CA . VAL A 1 205 ? 14.329 -10.855 -7.956 1.00 87.06 205 VAL A CA 1
ATOM 1581 C C . VAL A 1 205 ? 15.822 -10.641 -7.689 1.00 87.06 205 VAL A C 1
ATOM 1583 O O . VAL A 1 205 ? 16.499 -9.891 -8.395 1.00 87.06 205 VAL A O 1
ATOM 1586 N N . GLY A 1 206 ? 16.356 -11.306 -6.663 1.00 87.94 206 GLY A N 1
ATOM 1587 C CA . GLY A 1 206 ? 17.789 -11.296 -6.350 1.00 87.94 206 GLY A CA 1
ATOM 1588 C C . GLY A 1 206 ? 18.344 -9.914 -5.976 1.00 87.94 206 GLY A C 1
ATOM 1589 O O . GLY A 1 206 ? 17.684 -9.126 -5.300 1.00 87.94 206 GLY A O 1
ATOM 1590 N N . GLU A 1 207 ? 19.571 -9.613 -6.418 1.00 85.19 207 GLU A N 1
ATOM 1591 C CA . GLU A 1 207 ? 20.299 -8.391 -6.027 1.00 85.19 207 GLU A CA 1
ATOM 1592 C C . GLU A 1 207 ? 19.565 -7.093 -6.409 1.00 85.19 207 GLU A C 1
ATOM 1594 O O . GLU A 1 207 ? 19.652 -6.089 -5.693 1.00 85.19 207 GLU A O 1
ATOM 1599 N N . ASP A 1 208 ? 18.817 -7.093 -7.516 1.00 81.56 208 ASP A N 1
ATOM 1600 C CA . ASP A 1 208 ? 18.044 -5.923 -7.931 1.00 81.56 208 ASP A CA 1
ATOM 1601 C C . ASP A 1 208 ? 16.867 -5.649 -6.992 1.00 81.56 208 ASP A C 1
ATOM 1603 O O . ASP A 1 208 ? 16.656 -4.493 -6.602 1.00 81.56 208 ASP A O 1
ATOM 1607 N N . ALA A 1 209 ? 16.163 -6.696 -6.557 1.00 90.38 209 ALA A N 1
ATOM 1608 C CA . ALA A 1 209 ? 15.109 -6.580 -5.556 1.00 90.38 209 ALA A CA 1
ATOM 1609 C C . ALA A 1 209 ? 15.672 -6.085 -4.216 1.00 90.38 209 ALA A C 1
ATOM 1611 O O . ALA A 1 209 ? 15.165 -5.111 -3.657 1.00 90.38 209 ALA A O 1
ATOM 1612 N N . GLU A 1 210 ? 16.781 -6.663 -3.740 1.00 91.12 210 GLU A N 1
ATOM 1613 C CA . GLU A 1 210 ? 17.436 -6.252 -2.487 1.00 91.12 210 GLU A CA 1
ATOM 1614 C C . GLU A 1 210 ? 17.870 -4.779 -2.510 1.00 91.12 210 GLU A C 1
ATOM 1616 O O . GLU A 1 210 ? 17.709 -4.035 -1.532 1.00 91.12 210 GLU A O 1
ATOM 1621 N N . ARG A 1 211 ? 18.391 -4.315 -3.652 1.00 90.44 211 ARG A N 1
ATOM 1622 C CA . ARG A 1 211 ? 18.786 -2.917 -3.843 1.00 90.44 211 ARG A CA 1
ATOM 1623 C C . ARG A 1 211 ? 17.587 -1.978 -3.751 1.00 90.44 211 ARG A C 1
ATOM 1625 O O . ARG A 1 211 ? 17.691 -0.929 -3.104 1.00 90.44 211 ARG A O 1
ATOM 1632 N N . VAL A 1 212 ? 16.470 -2.322 -4.394 1.00 90.12 212 VAL A N 1
ATOM 1633 C CA . VAL A 1 212 ? 15.237 -1.522 -4.352 1.00 90.12 212 VAL A CA 1
ATOM 1634 C C . VAL A 1 212 ? 14.631 -1.534 -2.946 1.00 90.12 212 VAL A C 1
ATOM 1636 O O . VAL A 1 212 ? 14.330 -0.458 -2.418 1.00 90.12 212 VAL A O 1
ATOM 1639 N N . HIS A 1 213 ? 14.559 -2.707 -2.310 1.00 94.00 213 HIS A N 1
ATOM 1640 C CA . HIS A 1 213 ? 14.090 -2.900 -0.936 1.00 94.00 213 HIS A CA 1
ATOM 1641 C C . HIS A 1 213 ? 14.848 -2.014 0.056 1.00 94.00 213 HIS A C 1
ATOM 1643 O O . HIS A 1 213 ? 14.257 -1.145 0.705 1.00 94.00 213 HIS A O 1
ATOM 1649 N N . SER A 1 214 ? 16.183 -2.118 0.068 1.00 91.94 214 SER A N 1
ATOM 1650 C CA . SER A 1 214 ? 17.053 -1.331 0.951 1.00 91.94 214 SER A CA 1
ATOM 1651 C C . SER A 1 214 ? 16.953 0.175 0.692 1.00 91.94 214 SER A C 1
ATOM 1653 O O . SER A 1 214 ? 17.035 0.988 1.620 1.00 91.94 214 SER A O 1
ATOM 1655 N N . ARG A 1 215 ? 16.797 0.578 -0.576 1.00 90.25 215 ARG A N 1
ATOM 1656 C CA . ARG A 1 215 ? 16.672 1.989 -0.956 1.00 90.25 215 ARG A CA 1
ATOM 1657 C C . ARG A 1 215 ? 15.396 2.598 -0.388 1.00 90.25 215 ARG A C 1
ATOM 1659 O O . ARG A 1 215 ? 15.472 3.701 0.161 1.00 90.25 215 ARG A O 1
ATOM 1666 N N . GLN A 1 216 ? 14.270 1.898 -0.500 1.00 91.50 216 GLN A N 1
ATOM 1667 C CA . GLN A 1 216 ? 12.988 2.386 0.002 1.00 91.50 216 GLN A CA 1
ATOM 1668 C C . GLN A 1 216 ? 13.006 2.522 1.532 1.00 91.50 216 GLN A C 1
ATOM 1670 O O . GLN A 1 216 ? 12.672 3.590 2.053 1.00 91.50 216 GLN A O 1
ATOM 1675 N N . SER A 1 217 ? 13.563 1.534 2.243 1.00 88.31 217 SER A N 1
ATOM 1676 C CA . SER A 1 217 ? 13.726 1.570 3.707 1.00 88.31 217 SER A CA 1
ATOM 1677 C C . SER A 1 217 ? 14.572 2.757 4.197 1.00 88.31 217 SER A C 1
ATOM 1679 O O . SER A 1 217 ? 14.332 3.304 5.273 1.00 88.31 217 SER A O 1
ATOM 1681 N N . LYS A 1 218 ? 15.558 3.204 3.402 1.00 86.94 218 LYS A N 1
ATOM 1682 C CA . LYS A 1 218 ? 16.442 4.336 3.745 1.00 86.94 218 LYS A CA 1
ATOM 1683 C C . LYS A 1 218 ? 15.858 5.702 3.391 1.00 86.94 218 LYS A C 1
ATOM 1685 O O . LYS A 1 218 ? 16.014 6.644 4.165 1.00 86.94 218 LYS A O 1
ATOM 1690 N N . ARG A 1 219 ? 15.253 5.841 2.205 1.00 78.88 219 ARG A N 1
ATOM 1691 C CA . ARG A 1 219 ? 14.747 7.133 1.704 1.00 78.88 219 ARG A CA 1
ATOM 1692 C C . ARG A 1 219 ? 13.427 7.552 2.345 1.00 78.88 219 ARG A C 1
ATOM 1694 O O . ARG A 1 219 ? 13.169 8.752 2.379 1.00 78.88 219 ARG A O 1
ATOM 1701 N N . LYS A 1 220 ? 12.628 6.600 2.849 1.00 78.88 220 LYS A N 1
ATOM 1702 C CA . LYS A 1 220 ? 11.284 6.843 3.409 1.00 78.88 220 LYS A CA 1
ATOM 1703 C C . LYS A 1 220 ? 10.379 7.634 2.454 1.00 78.88 220 LYS A C 1
ATOM 1705 O O . LYS A 1 220 ? 9.658 8.538 2.870 1.00 78.88 220 LYS A O 1
ATOM 1710 N N . GLN A 1 221 ? 10.464 7.340 1.160 1.00 85.44 221 GLN A N 1
ATOM 1711 C CA . GLN A 1 221 ? 9.578 7.939 0.166 1.00 85.44 221 GLN A CA 1
ATOM 1712 C C . GLN A 1 221 ? 8.144 7.442 0.392 1.00 85.44 221 GLN A C 1
ATOM 1714 O O . GLN A 1 221 ? 7.943 6.299 0.804 1.00 85.44 221 GLN A O 1
ATOM 1719 N N . GLY A 1 222 ? 7.146 8.285 0.112 1.00 89.75 222 GLY A N 1
ATOM 1720 C CA . GLY A 1 222 ? 5.743 7.865 0.135 1.00 89.75 222 GLY A CA 1
ATOM 1721 C C . GLY A 1 222 ? 5.512 6.682 -0.810 1.00 89.75 222 GLY A C 1
ATOM 1722 O O . GLY A 1 222 ? 5.962 6.728 -1.956 1.00 89.75 222 GLY A O 1
ATOM 1723 N N . PHE A 1 223 ? 4.829 5.639 -0.334 1.00 92.00 223 PHE A N 1
ATOM 1724 C CA . PHE A 1 223 ? 4.676 4.373 -1.063 1.00 92.00 223 PHE A CA 1
ATOM 1725 C C . PHE A 1 223 ? 4.026 4.552 -2.434 1.00 92.00 223 PHE A C 1
ATOM 1727 O O . PHE A 1 223 ? 4.580 4.077 -3.418 1.00 92.00 223 PHE A O 1
ATOM 1734 N N . GLY A 1 224 ? 2.945 5.327 -2.538 1.00 91.06 224 GLY A N 1
ATOM 1735 C CA . GLY A 1 224 ? 2.312 5.597 -3.830 1.00 91.06 224 GLY A CA 1
ATOM 1736 C C . GLY A 1 224 ? 3.249 6.245 -4.856 1.00 91.06 224 GLY A C 1
ATOM 1737 O O . GLY A 1 224 ? 3.223 5.882 -6.028 1.00 91.06 224 GLY A O 1
ATOM 1738 N N . ALA A 1 225 ? 4.126 7.165 -4.438 1.00 90.88 225 ALA A N 1
ATOM 1739 C CA . ALA A 1 225 ? 5.109 7.762 -5.346 1.00 90.88 225 ALA A CA 1
ATOM 1740 C C . ALA A 1 225 ? 6.213 6.766 -5.727 1.00 90.88 225 ALA A C 1
ATOM 1742 O O . ALA A 1 225 ? 6.595 6.697 -6.890 1.00 90.88 225 ALA A O 1
ATOM 1743 N N . PHE A 1 226 ? 6.693 5.993 -4.752 1.00 93.75 226 PHE A N 1
ATOM 1744 C CA . PHE A 1 226 ? 7.715 4.971 -4.956 1.00 93.75 226 PHE A CA 1
ATOM 1745 C C . PHE A 1 226 ? 7.259 3.878 -5.935 1.00 93.75 226 PHE A C 1
ATOM 1747 O O . PHE A 1 226 ? 7.982 3.581 -6.882 1.00 93.75 226 PHE A O 1
ATOM 1754 N N . LEU A 1 227 ? 6.063 3.313 -5.738 1.00 93.31 227 LEU A N 1
ATOM 1755 C CA . LEU A 1 227 ? 5.521 2.246 -6.587 1.00 93.31 227 LEU A CA 1
ATOM 1756 C C . LEU A 1 227 ? 5.288 2.733 -8.020 1.00 93.31 227 LEU A C 1
ATOM 1758 O O . LEU A 1 227 ? 5.654 2.045 -8.971 1.00 93.31 227 LEU A O 1
ATOM 1762 N N . ARG A 1 228 ? 4.763 3.954 -8.175 1.00 90.69 228 ARG A N 1
ATOM 1763 C CA . ARG A 1 228 ? 4.576 4.573 -9.48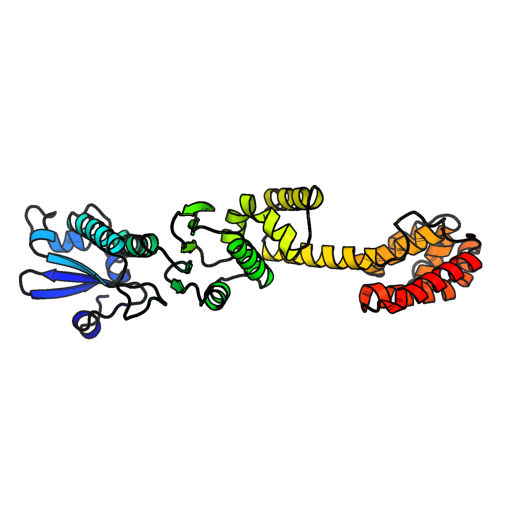9 1.00 90.69 228 ARG A CA 1
ATOM 1764 C C . ARG A 1 228 ? 5.905 4.785 -10.216 1.00 90.69 228 ARG A C 1
ATOM 1766 O O . ARG A 1 228 ? 6.038 4.376 -11.363 1.00 90.69 228 ARG A O 1
ATOM 1773 N N . GLU A 1 229 ? 6.899 5.375 -9.550 1.00 89.12 229 GLU A N 1
ATOM 1774 C CA . GLU A 1 229 ? 8.237 5.577 -10.131 1.00 89.12 229 GLU A CA 1
ATOM 1775 C C . GLU A 1 229 ? 8.916 4.250 -10.495 1.00 89.12 229 GLU A C 1
ATOM 1777 O O . GLU A 1 229 ? 9.608 4.162 -11.509 1.00 89.12 229 GLU A O 1
ATOM 1782 N N . LEU A 1 230 ? 8.717 3.205 -9.685 1.00 88.25 230 LEU A N 1
ATOM 1783 C CA . LEU A 1 230 ? 9.241 1.874 -9.974 1.00 88.25 230 LEU A CA 1
ATOM 1784 C C . LEU A 1 230 ? 8.578 1.263 -11.215 1.00 88.25 230 LEU A C 1
ATOM 1786 O O . LEU A 1 230 ? 9.284 0.739 -12.073 1.00 88.25 230 LEU A O 1
ATOM 1790 N N . SER A 1 231 ? 7.254 1.383 -11.331 1.00 85.19 231 SER A N 1
ATOM 1791 C CA . SER A 1 231 ? 6.483 0.932 -12.497 1.00 85.19 231 SER A CA 1
ATOM 1792 C C . SER A 1 231 ? 6.930 1.639 -13.779 1.00 85.19 231 SER A C 1
ATOM 1794 O O . SER A 1 231 ? 7.231 0.991 -14.782 1.00 85.19 231 SER A O 1
ATOM 1796 N N . GLU A 1 232 ? 7.057 2.969 -13.726 1.00 83.94 232 GLU A N 1
ATOM 1797 C CA . GLU A 1 232 ? 7.546 3.789 -14.839 1.00 83.94 232 GLU A CA 1
ATOM 1798 C C . GLU A 1 232 ? 8.964 3.359 -15.251 1.00 83.94 232 GLU A C 1
ATOM 1800 O O . GLU A 1 232 ? 9.215 3.092 -16.426 1.00 83.94 232 GLU A O 1
ATOM 1805 N N . SER A 1 233 ? 9.873 3.198 -14.284 1.00 80.88 233 SER A N 1
ATOM 1806 C CA . SER A 1 233 ? 11.252 2.775 -14.551 1.00 80.88 233 SER A CA 1
ATOM 1807 C C . SER A 1 233 ? 11.343 1.366 -15.141 1.00 80.88 233 SER A C 1
ATOM 1809 O O . SER A 1 233 ? 12.182 1.137 -16.014 1.00 80.88 233 SER A O 1
ATOM 1811 N N . LEU A 1 234 ? 10.534 0.419 -14.658 1.00 79.12 234 LEU A N 1
ATOM 1812 C CA . LEU A 1 234 ? 10.532 -0.955 -15.158 1.00 79.12 234 LEU A CA 1
ATOM 1813 C C . LEU A 1 234 ? 9.964 -1.014 -16.577 1.00 79.12 234 LEU A C 1
ATOM 1815 O O . LEU A 1 234 ? 10.560 -1.649 -17.440 1.00 79.12 234 LEU A O 1
ATOM 1819 N N . SER A 1 235 ? 8.864 -0.300 -16.835 1.00 78.56 235 SER A N 1
ATOM 1820 C CA . SER A 1 235 ? 8.270 -0.185 -18.170 1.00 78.56 235 SER A CA 1
ATOM 1821 C C . SER A 1 235 ? 9.291 0.324 -19.188 1.00 78.56 235 SER A C 1
ATOM 1823 O O . SER A 1 235 ? 9.470 -0.283 -20.245 1.00 78.56 235 SER A O 1
ATOM 1825 N N . THR A 1 236 ? 10.045 1.374 -18.845 1.00 77.19 236 THR A N 1
ATOM 1826 C CA . THR A 1 236 ? 11.127 1.865 -19.705 1.00 77.19 236 THR A CA 1
ATOM 1827 C C . THR A 1 236 ? 12.226 0.818 -19.885 1.00 77.19 236 THR A C 1
ATOM 1829 O O . THR A 1 236 ? 12.642 0.566 -21.014 1.00 77.19 236 THR A O 1
ATOM 1832 N N . ALA A 1 237 ? 12.692 0.174 -18.810 1.00 76.69 237 ALA A N 1
ATOM 1833 C CA . ALA A 1 237 ? 13.743 -0.841 -18.901 1.00 76.69 237 ALA A CA 1
ATOM 1834 C C . ALA A 1 237 ? 13.333 -2.024 -19.799 1.00 76.69 237 ALA A C 1
ATOM 1836 O O . ALA A 1 237 ? 14.100 -2.409 -20.678 1.00 76.69 237 ALA A O 1
ATOM 1837 N N . MET A 1 238 ? 12.106 -2.532 -19.645 1.00 75.31 238 MET A N 1
ATOM 1838 C CA . MET A 1 238 ? 11.544 -3.595 -20.486 1.00 75.31 238 MET A CA 1
ATOM 1839 C C . MET A 1 238 ? 11.441 -3.175 -21.952 1.00 75.31 238 MET A C 1
ATOM 1841 O O . MET A 1 238 ? 11.743 -3.962 -22.844 1.00 75.31 238 MET A O 1
ATOM 1845 N N . LYS A 1 239 ? 11.035 -1.930 -22.223 1.00 81.25 239 LYS A N 1
ATOM 1846 C CA . LYS A 1 239 ? 11.008 -1.393 -23.589 1.00 81.25 239 LYS A CA 1
ATOM 1847 C C . LYS A 1 239 ? 12.410 -1.373 -24.188 1.00 81.25 239 LYS A C 1
ATOM 1849 O O . LYS A 1 239 ? 12.595 -1.846 -25.301 1.00 81.25 239 LYS A O 1
ATOM 1854 N N . LEU A 1 240 ? 13.404 -0.893 -23.443 1.00 84.88 240 LEU A N 1
ATOM 1855 C CA . LEU A 1 240 ? 14.795 -0.821 -23.902 1.00 84.88 240 LEU A CA 1
ATOM 1856 C C . LEU A 1 240 ? 15.447 -2.195 -24.139 1.00 84.88 240 LEU A C 1
ATOM 1858 O O . LEU A 1 240 ? 16.407 -2.255 -24.909 1.00 84.88 240 LEU A O 1
ATOM 1862 N N . ASP A 1 241 ? 14.947 -3.260 -23.507 1.00 83.56 241 ASP A N 1
ATOM 1863 C CA . ASP A 1 241 ? 15.389 -4.648 -23.725 1.00 83.56 241 ASP A CA 1
ATOM 1864 C C . ASP A 1 241 ? 14.904 -5.225 -25.067 1.00 83.56 241 ASP A C 1
ATOM 1866 O O . ASP A 1 241 ? 15.490 -6.160 -25.600 1.00 83.56 241 ASP A O 1
ATOM 1870 N N . ARG A 1 242 ? 13.884 -4.612 -25.686 1.00 86.12 242 ARG A N 1
ATOM 1871 C CA . ARG A 1 242 ? 13.452 -4.956 -27.054 1.00 86.12 242 ARG A CA 1
ATOM 1872 C C . ARG A 1 242 ? 14.461 -4.538 -28.117 1.00 86.12 242 ARG A C 1
ATOM 1874 O O . ARG A 1 242 ? 14.337 -4.943 -29.270 1.00 86.12 242 ARG A O 1
ATOM 1881 N N . LEU A 1 243 ? 15.416 -3.672 -27.769 1.00 91.25 243 LEU A N 1
ATOM 1882 C CA . LEU A 1 243 ? 16.421 -3.234 -28.723 1.00 91.25 243 LEU A CA 1
ATOM 1883 C C . LEU A 1 243 ? 17.339 -4.408 -29.093 1.00 91.25 243 LEU A C 1
ATOM 1885 O O . LEU A 1 243 ? 17.830 -5.095 -28.200 1.00 91.25 243 LEU A O 1
ATOM 1889 N N . PRO A 1 244 ? 17.651 -4.606 -30.385 1.00 91.00 244 PRO A N 1
ATOM 1890 C CA . PRO A 1 244 ? 18.324 -5.821 -30.847 1.00 91.00 244 PRO A CA 1
ATOM 1891 C C . PRO A 1 244 ? 19.746 -6.067 -30.340 1.00 91.00 244 PRO A C 1
ATOM 1893 O O . PRO A 1 244 ? 20.252 -7.184 -30.450 1.00 91.00 244 PRO A O 1
ATOM 1896 N N . TRP A 1 245 ? 20.414 -5.013 -29.876 1.00 92.69 245 TRP A N 1
ATOM 1897 C CA . TRP A 1 245 ? 21.814 -5.030 -29.470 1.00 92.69 245 TRP A CA 1
ATOM 1898 C C . TRP A 1 245 ? 21.934 -4.629 -28.007 1.00 92.69 245 TRP A C 1
ATOM 1900 O O . TRP A 1 245 ? 21.240 -3.724 -27.550 1.00 92.69 245 TRP A O 1
ATOM 1910 N N . GLU A 1 246 ? 22.855 -5.249 -27.271 1.00 86.81 246 GLU A N 1
ATOM 1911 C CA . GLU A 1 246 ? 23.196 -4.793 -25.924 1.00 86.81 246 GLU A CA 1
ATOM 1912 C C . GLU A 1 246 ? 23.960 -3.464 -25.986 1.00 86.81 246 GLU A C 1
ATOM 1914 O O . GLU A 1 246 ? 24.725 -3.195 -26.923 1.00 86.81 246 GLU A O 1
ATOM 1919 N N . ARG A 1 247 ? 23.793 -2.631 -24.955 1.00 87.56 247 ARG A N 1
ATOM 1920 C CA . ARG A 1 247 ? 24.456 -1.325 -24.888 1.00 87.56 247 ARG A CA 1
ATOM 1921 C C . ARG A 1 247 ? 25.976 -1.480 -25.017 1.00 87.56 247 ARG A C 1
ATOM 1923 O O . ARG A 1 247 ? 26.606 -2.203 -24.250 1.00 87.56 247 ARG A O 1
ATOM 1930 N N . GLY A 1 248 ? 26.569 -0.737 -25.951 1.00 85.94 248 GLY A N 1
ATOM 1931 C CA . GLY A 1 248 ? 28.021 -0.698 -26.157 1.00 85.94 248 GLY A CA 1
ATOM 1932 C C . GLY A 1 248 ? 28.598 -1.828 -27.017 1.00 85.94 248 GLY A C 1
ATOM 1933 O O . GLY A 1 248 ? 29.814 -1.884 -27.178 1.00 85.94 248 GLY A O 1
ATOM 1934 N N . THR A 1 249 ? 27.763 -2.703 -27.586 1.00 91.25 249 THR A N 1
ATOM 1935 C CA . THR A 1 249 ? 28.219 -3.755 -28.517 1.00 91.25 249 THR A CA 1
ATOM 1936 C C . THR A 1 249 ? 28.459 -3.243 -29.937 1.00 91.25 249 THR A C 1
ATOM 1938 O O . THR A 1 249 ? 29.303 -3.778 -30.655 1.00 91.25 249 THR A O 1
ATOM 1941 N N . LEU A 1 250 ? 27.752 -2.186 -30.339 1.00 92.31 250 LEU A N 1
ATOM 1942 C CA . LEU A 1 250 ? 27.897 -1.564 -31.653 1.00 92.31 250 LEU A CA 1
ATOM 1943 C C . LEU A 1 250 ? 29.225 -0.788 -31.770 1.00 92.31 250 LEU A C 1
ATOM 1945 O O . LEU A 1 250 ? 29.701 -0.215 -30.788 1.00 92.31 250 LEU A O 1
ATOM 1949 N N . PRO A 1 251 ? 29.837 -0.712 -32.965 1.00 92.19 251 PRO A N 1
ATOM 1950 C CA . PRO A 1 251 ? 30.999 0.140 -33.191 1.00 92.19 251 PRO A CA 1
ATOM 1951 C C . PRO A 1 251 ? 30.603 1.623 -33.188 1.00 92.19 251 PRO A C 1
ATOM 1953 O O . PRO A 1 251 ? 29.490 1.987 -33.564 1.00 92.19 251 PRO A O 1
ATOM 1956 N N . GLY A 1 252 ? 31.527 2.512 -32.822 1.00 89.56 252 GLY A N 1
ATOM 1957 C CA . GLY A 1 252 ? 31.327 3.946 -33.050 1.00 89.56 252 GLY A CA 1
ATOM 1958 C C . GLY A 1 252 ? 31.376 4.259 -34.554 1.00 89.56 252 GLY A C 1
AT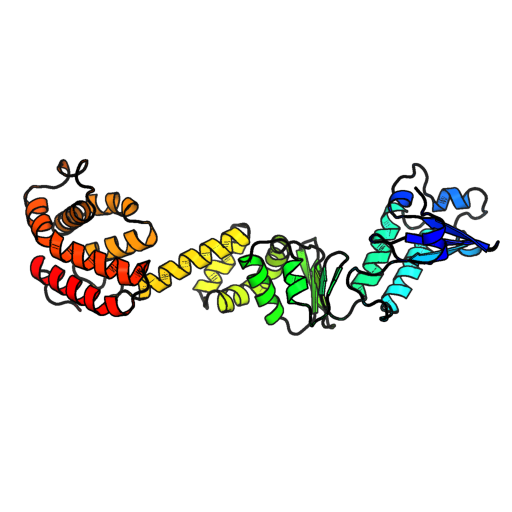OM 1959 O O . GLY A 1 252 ? 32.268 3.734 -35.225 1.00 89.56 252 GLY A O 1
ATOM 1960 N N . PRO A 1 253 ? 30.494 5.120 -35.102 1.00 93.44 253 PRO A N 1
ATOM 1961 C CA . PRO A 1 253 ? 29.514 6.001 -34.442 1.00 93.44 253 PRO A CA 1
ATOM 1962 C C . PRO A 1 253 ? 28.131 5.398 -34.110 1.00 93.44 253 PRO A C 1
ATOM 1964 O O . PRO A 1 253 ? 27.304 6.103 -33.534 1.00 93.44 253 PRO A O 1
ATOM 1967 N N . LEU A 1 254 ? 27.846 4.140 -34.456 1.00 95.44 254 LEU A N 1
ATOM 1968 C CA . LEU A 1 254 ? 26.530 3.518 -34.238 1.00 95.44 254 LEU A CA 1
ATOM 1969 C C . LEU A 1 254 ? 26.200 3.313 -32.758 1.00 95.44 254 LEU A C 1
ATOM 1971 O O . LEU A 1 254 ? 25.056 3.516 -32.364 1.00 95.44 254 LEU A O 1
ATOM 1975 N N . SER A 1 255 ? 27.194 2.998 -31.922 1.00 94.06 255 SER A N 1
ATOM 1976 C CA . SER A 1 255 ? 27.013 2.960 -30.462 1.00 94.06 255 SER A CA 1
ATOM 1977 C C . SER A 1 255 ? 26.484 4.278 -29.905 1.00 94.06 255 SER A C 1
ATOM 1979 O O . SER A 1 255 ? 25.630 4.285 -29.027 1.00 94.06 255 SER A O 1
ATOM 1981 N N . PHE A 1 256 ? 26.953 5.403 -30.448 1.00 95.88 256 PHE A N 1
ATOM 1982 C CA . PHE A 1 256 ? 26.500 6.723 -30.031 1.00 95.88 256 PHE A CA 1
ATOM 1983 C C . PHE A 1 256 ? 25.071 7.011 -30.509 1.00 95.88 256 PHE A C 1
ATOM 1985 O O . PHE A 1 256 ? 24.307 7.647 -29.787 1.00 95.88 256 PHE A O 1
ATOM 1992 N N . ALA A 1 257 ? 24.685 6.518 -31.691 1.00 96.12 257 ALA A N 1
ATOM 1993 C CA . ALA A 1 257 ? 23.300 6.578 -32.160 1.00 96.12 257 ALA A CA 1
ATOM 1994 C C . ALA A 1 257 ? 22.361 5.748 -31.266 1.00 96.12 257 ALA A C 1
ATOM 1996 O O . ALA A 1 257 ? 21.322 6.255 -30.848 1.00 96.12 257 ALA A O 1
ATOM 1997 N N . ASP A 1 258 ? 22.750 4.518 -30.913 1.00 95.06 258 ASP A N 1
ATOM 1998 C CA . ASP A 1 258 ? 22.008 3.659 -29.978 1.00 95.06 258 ASP A CA 1
ATOM 1999 C C . ASP A 1 258 ? 21.866 4.321 -28.599 1.00 95.06 258 ASP A C 1
ATOM 2001 O O . ASP A 1 258 ? 20.762 4.410 -28.063 1.00 95.06 258 ASP A O 1
ATOM 2005 N N . ASP A 1 259 ? 22.940 4.901 -28.056 1.00 95.31 259 ASP A N 1
ATOM 2006 C CA . ASP A 1 259 ? 22.873 5.626 -26.785 1.00 95.31 259 ASP A CA 1
ATOM 2007 C C . ASP A 1 259 ? 21.920 6.835 -26.845 1.00 95.31 259 ASP A C 1
ATOM 2009 O O . ASP A 1 259 ? 21.193 7.097 -25.881 1.00 95.31 259 ASP A O 1
ATOM 2013 N N . LEU A 1 260 ? 21.893 7.572 -27.964 1.00 95.94 260 LEU A N 1
ATOM 2014 C CA . LEU A 1 260 ? 20.956 8.679 -28.176 1.00 95.94 260 LEU A CA 1
ATOM 2015 C C . LEU A 1 260 ? 19.506 8.183 -28.245 1.00 95.94 260 LEU A C 1
ATOM 2017 O O . LEU A 1 260 ? 18.647 8.783 -27.599 1.00 95.94 260 LEU A O 1
ATOM 2021 N N . VAL A 1 261 ? 19.236 7.079 -28.951 1.00 95.44 261 VAL A N 1
ATOM 2022 C CA . VAL A 1 261 ? 17.908 6.441 -29.002 1.00 95.44 261 VAL A CA 1
ATOM 2023 C C . VAL A 1 261 ? 17.463 6.025 -27.603 1.00 95.44 261 VAL A C 1
ATOM 2025 O O . VAL A 1 261 ? 16.385 6.422 -27.157 1.00 95.44 261 VAL A O 1
ATOM 2028 N N . ARG A 1 262 ? 18.311 5.295 -26.870 1.00 93.69 262 ARG A N 1
ATOM 2029 C CA . ARG A 1 262 ? 18.021 4.848 -25.500 1.00 93.69 262 ARG A CA 1
ATOM 2030 C C . ARG A 1 262 ? 17.755 6.025 -24.571 1.00 93.69 262 ARG A C 1
ATOM 2032 O O . ARG A 1 262 ? 16.800 5.996 -23.804 1.00 93.69 262 ARG A O 1
ATOM 2039 N N . LYS A 1 263 ? 18.568 7.082 -24.659 1.00 91.94 263 LYS A N 1
ATOM 2040 C CA . LYS A 1 263 ? 18.401 8.287 -23.841 1.00 91.94 263 LYS A CA 1
ATOM 2041 C C . LYS A 1 263 ? 17.133 9.061 -24.198 1.00 91.94 263 LYS A C 1
ATOM 2043 O O . LYS A 1 263 ? 16.499 9.617 -23.308 1.00 91.94 263 LYS A O 1
ATOM 2048 N N . ALA A 1 264 ? 16.761 9.105 -25.474 1.00 91.75 264 ALA A N 1
ATOM 2049 C CA . ALA A 1 264 ? 15.540 9.762 -25.921 1.00 91.75 264 ALA A CA 1
ATOM 2050 C C . ALA A 1 264 ? 14.276 8.991 -25.529 1.00 91.75 264 ALA A C 1
ATOM 2052 O O . ALA A 1 264 ? 13.268 9.627 -25.239 1.00 91.75 264 ALA A O 1
ATOM 2053 N N . ALA A 1 265 ? 14.328 7.659 -25.509 1.00 87.25 265 ALA A N 1
ATOM 2054 C CA . ALA A 1 265 ? 13.230 6.825 -25.029 1.00 87.25 265 ALA A CA 1
ATOM 2055 C C . ALA A 1 265 ? 13.038 6.936 -23.504 1.00 87.25 265 ALA A C 1
ATOM 2057 O O . ALA A 1 265 ? 11.904 6.939 -23.041 1.00 87.25 265 ALA A O 1
ATOM 2058 N N . ASP A 1 266 ? 14.132 7.075 -22.748 1.00 85.06 266 ASP A N 1
ATOM 2059 C CA . ASP A 1 266 ? 14.126 7.193 -21.281 1.00 85.06 266 ASP A CA 1
ATOM 2060 C C . ASP A 1 266 ? 13.724 8.604 -20.804 1.00 85.06 266 ASP A C 1
ATOM 2062 O O . ASP A 1 266 ? 12.762 8.776 -20.062 1.00 85.06 266 ASP A O 1
ATOM 2066 N N . ASP A 1 267 ? 14.405 9.642 -21.304 1.00 86.88 267 ASP A N 1
ATOM 2067 C CA . ASP A 1 267 ? 14.301 11.019 -20.790 1.00 86.88 267 ASP A CA 1
ATOM 2068 C C . ASP A 1 267 ? 13.723 12.023 -21.809 1.00 86.88 267 ASP A C 1
ATOM 2070 O O . ASP A 1 267 ? 13.745 13.245 -21.603 1.00 86.88 267 ASP A O 1
ATOM 2074 N N . GLY A 1 268 ? 13.253 11.539 -22.958 1.00 88.38 268 GLY A N 1
ATOM 2075 C CA . GLY A 1 268 ? 12.776 12.369 -24.060 1.00 88.38 268 GLY A CA 1
ATOM 2076 C C . GLY A 1 268 ? 13.900 12.985 -24.904 1.00 88.38 268 GLY A C 1
ATOM 2077 O O . GLY A 1 268 ? 15.012 13.253 -24.444 1.00 88.38 268 GLY A O 1
ATOM 2078 N N . VAL A 1 269 ? 13.584 13.299 -26.165 1.00 91.62 269 VAL A N 1
ATOM 2079 C CA . VAL A 1 269 ? 14.524 13.854 -27.167 1.00 91.62 269 VAL A CA 1
ATOM 2080 C C . VAL A 1 269 ? 15.228 15.135 -26.696 1.00 91.62 269 VAL A C 1
ATOM 2082 O O . VAL A 1 269 ? 16.381 15.387 -27.034 1.00 91.62 269 VAL A O 1
ATOM 2085 N N . ALA A 1 270 ? 14.571 15.974 -25.892 1.00 90.25 270 ALA A N 1
ATOM 2086 C CA . ALA A 1 270 ? 15.179 17.215 -25.408 1.00 90.2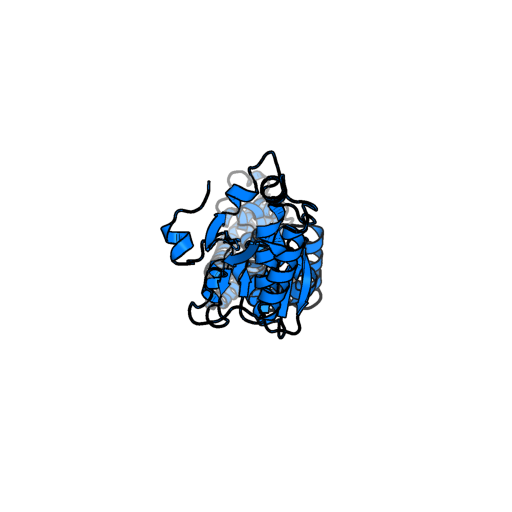5 270 ALA A CA 1
ATOM 2087 C C . ALA A 1 270 ? 16.422 16.971 -24.528 1.00 90.25 270 ALA A C 1
ATOM 2089 O O . ALA A 1 270 ? 17.357 17.778 -24.547 1.00 90.25 270 ALA A O 1
ATOM 2090 N N . SER A 1 271 ? 16.457 15.857 -23.788 1.00 90.12 271 SER A N 1
ATOM 2091 C CA . SER A 1 271 ? 17.572 15.496 -22.907 1.00 90.12 271 SER A CA 1
ATOM 2092 C C . SER A 1 271 ? 18.843 15.118 -23.685 1.00 90.12 271 SER A C 1
ATOM 2094 O O . SER A 1 271 ? 19.960 15.327 -23.200 1.00 90.12 271 SER A O 1
ATOM 2096 N N . THR A 1 272 ? 18.693 14.634 -24.923 1.00 94.56 272 THR A N 1
ATOM 2097 C CA . THR A 1 272 ? 19.800 14.132 -25.748 1.00 94.56 272 THR A CA 1
ATOM 2098 C C . THR A 1 272 ? 20.581 15.241 -26.444 1.00 94.56 272 THR A C 1
ATOM 2100 O O . THR A 1 272 ? 21.734 15.045 -26.821 1.00 94.56 272 THR A O 1
ATOM 2103 N N . VAL A 1 273 ? 20.027 16.455 -26.526 1.00 92.12 273 VAL A N 1
ATOM 2104 C CA . VAL A 1 273 ? 20.673 17.615 -27.164 1.00 92.12 273 VAL A CA 1
ATOM 2105 C C . VAL A 1 273 ? 22.048 17.913 -26.547 1.00 92.12 273 VAL A C 1
ATOM 2107 O O . VAL A 1 273 ? 23.018 18.170 -27.257 1.00 92.12 273 VAL A O 1
ATOM 2110 N N . SER A 1 274 ? 22.173 17.843 -25.218 1.00 90.31 274 SER A N 1
ATOM 2111 C CA . SER A 1 274 ? 23.458 18.049 -24.526 1.00 90.31 274 SER A CA 1
ATOM 2112 C C . SER A 1 274 ? 24.472 16.941 -24.826 1.00 90.31 274 SER A C 1
ATOM 2114 O O . SER A 1 274 ? 25.674 17.205 -24.880 1.00 90.31 274 SER A O 1
ATOM 2116 N N . MET A 1 275 ? 23.992 15.712 -25.027 1.00 93.19 275 MET A N 1
ATOM 2117 C CA . MET A 1 275 ? 24.811 14.553 -25.369 1.00 93.19 275 MET A CA 1
ATOM 2118 C C . MET A 1 275 ? 25.318 14.650 -26.809 1.00 93.19 275 MET A C 1
ATOM 2120 O O . MET A 1 275 ? 26.528 14.609 -27.016 1.00 93.19 275 MET A O 1
ATOM 2124 N N . ALA A 1 276 ? 24.426 14.912 -27.768 1.00 93.19 276 ALA A N 1
ATOM 2125 C CA . ALA A 1 276 ? 24.746 15.087 -29.185 1.00 93.19 276 ALA A CA 1
ATOM 2126 C C . ALA A 1 276 ? 25.843 16.144 -29.423 1.00 93.19 276 ALA A C 1
ATOM 2128 O O . ALA A 1 276 ? 26.722 15.961 -30.257 1.00 93.19 276 ALA A O 1
ATOM 2129 N N . ARG A 1 277 ? 25.854 17.226 -28.629 1.00 89.06 277 ARG A N 1
ATOM 2130 C CA . ARG A 1 277 ? 26.865 18.301 -28.698 1.00 89.06 277 ARG A CA 1
ATOM 2131 C C . ARG A 1 277 ? 28.266 17.904 -28.220 1.00 89.06 277 ARG A C 1
ATOM 2133 O O . ARG A 1 277 ? 29.215 18.636 -28.484 1.00 89.06 277 ARG A O 1
ATOM 2140 N N . LYS A 1 278 ? 28.401 16.840 -27.424 1.00 90.06 278 LYS A N 1
ATOM 2141 C CA . LYS A 1 278 ? 29.677 16.447 -26.797 1.00 90.06 278 LYS A CA 1
ATOM 2142 C C . LYS A 1 278 ? 30.454 15.407 -27.604 1.00 90.06 278 LYS A C 1
ATOM 2144 O O . LYS A 1 278 ? 31.614 15.166 -27.263 1.00 90.06 278 LYS A O 1
ATOM 2149 N N . GLY A 1 279 ? 29.831 14.819 -28.628 1.00 88.19 279 GLY A N 1
ATOM 2150 C CA . GLY A 1 279 ? 30.461 13.839 -29.510 1.00 88.19 279 GLY A CA 1
ATOM 2151 C C . GLY A 1 279 ? 31.724 14.396 -30.168 1.00 88.19 279 GLY A C 1
ATOM 2152 O O . GLY A 1 279 ? 31.844 15.598 -30.413 1.00 88.19 279 GLY A O 1
ATOM 2153 N N . ARG A 1 280 ? 32.701 13.524 -30.432 1.00 89.75 280 ARG A N 1
ATOM 2154 C CA . ARG A 1 280 ? 33.956 13.886 -31.112 1.00 89.75 280 ARG A CA 1
ATOM 2155 C C . ARG A 1 280 ? 34.181 13.016 -32.343 1.00 89.75 280 ARG A C 1
ATOM 2157 O O . ARG A 1 280 ? 33.793 11.854 -32.371 1.00 89.75 280 ARG A O 1
ATOM 2164 N N . GLY A 1 281 ? 34.849 13.566 -33.358 1.00 91.69 281 GLY A N 1
ATOM 2165 C CA . GLY A 1 281 ? 35.103 12.836 -34.604 1.00 91.69 281 GLY A CA 1
ATOM 2166 C C . GLY A 1 281 ? 33.792 12.394 -35.260 1.00 91.69 281 GLY A C 1
ATOM 2167 O O . GLY A 1 281 ? 32.893 13.208 -35.428 1.00 91.69 281 GLY A O 1
ATOM 2168 N N . LEU A 1 282 ? 33.650 11.105 -35.576 1.00 92.69 282 LEU A N 1
ATOM 2169 C CA . LEU A 1 282 ? 32.426 10.571 -36.190 1.00 92.69 282 LEU A CA 1
ATOM 2170 C C . LEU A 1 282 ? 31.185 10.697 -35.286 1.00 92.69 282 LEU A C 1
ATOM 2172 O O . LEU A 1 282 ? 30.078 10.849 -35.794 1.00 92.69 282 LEU A O 1
ATOM 2176 N N . GLU A 1 283 ? 31.343 10.716 -33.959 1.00 94.19 283 GLU A N 1
ATOM 2177 C CA . GLU A 1 283 ? 30.222 10.977 -33.041 1.00 94.19 283 GLU A CA 1
ATOM 2178 C C . GLU A 1 283 ? 29.726 12.426 -33.140 1.00 94.19 283 GLU A C 1
ATOM 2180 O O . GLU A 1 283 ? 28.550 12.685 -32.914 1.00 94.19 283 GLU A O 1
ATOM 2185 N N . SER A 1 284 ? 30.599 13.376 -33.507 1.00 95.06 284 SER A N 1
ATOM 2186 C CA . SER A 1 284 ? 30.199 14.763 -33.793 1.00 95.06 284 SER A CA 1
ATOM 2187 C C . SER A 1 284 ? 29.296 14.808 -35.029 1.00 95.06 284 SER A C 1
ATOM 21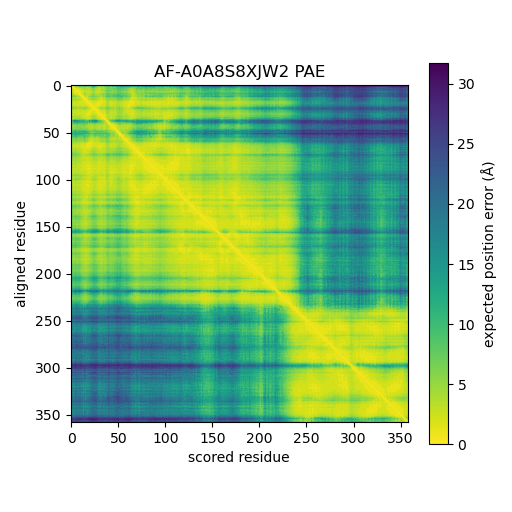89 O O . SER A 1 284 ? 28.245 15.446 -35.010 1.00 95.06 284 SER A O 1
ATOM 2191 N N . SER A 1 285 ? 29.641 14.055 -36.080 1.00 96.38 285 SER A N 1
ATOM 2192 C CA . SER A 1 285 ? 28.799 13.905 -37.274 1.00 96.38 285 SER A CA 1
ATOM 2193 C C . SER A 1 285 ? 27.451 13.245 -36.947 1.00 96.38 285 SER A C 1
ATOM 2195 O O . SER A 1 285 ? 26.408 13.729 -37.378 1.00 96.38 285 SER A O 1
ATOM 2197 N N . MET A 1 286 ? 27.448 12.200 -36.111 1.00 97.00 286 MET A N 1
ATOM 2198 C CA . MET A 1 286 ? 26.219 11.533 -35.661 1.00 97.00 286 MET A CA 1
ATOM 2199 C C . MET A 1 286 ? 25.353 12.447 -34.784 1.00 97.00 286 MET A C 1
ATOM 2201 O O . MET A 1 286 ? 24.138 12.517 -34.951 1.00 97.00 286 MET A O 1
ATOM 2205 N N . GLY A 1 287 ? 25.978 13.206 -33.881 1.00 95.75 287 GLY A N 1
ATOM 2206 C CA . GLY A 1 287 ? 25.304 14.206 -33.058 1.00 95.75 287 GLY A CA 1
ATOM 2207 C C . GLY A 1 287 ? 24.658 15.305 -33.901 1.00 95.75 287 GLY A C 1
ATOM 2208 O O . GLY A 1 287 ? 23.531 15.707 -33.618 1.00 95.75 287 GLY A O 1
ATOM 2209 N N . TRP A 1 288 ? 25.322 15.753 -34.971 1.00 96.12 288 TRP A N 1
ATOM 2210 C CA . TRP A 1 288 ? 24.722 16.677 -35.932 1.00 96.12 288 TRP A CA 1
ATOM 2211 C C . TRP A 1 288 ? 23.516 16.061 -36.645 1.00 96.12 288 TRP A C 1
ATOM 2213 O O . TRP A 1 288 ? 22.450 16.678 -36.658 1.00 96.12 288 TRP A O 1
ATOM 2223 N N . ALA A 1 289 ? 23.658 14.841 -37.175 1.00 96.88 289 ALA A N 1
ATOM 2224 C CA . ALA A 1 289 ? 22.570 14.117 -37.830 1.00 96.88 289 ALA A CA 1
ATOM 2225 C C . ALA A 1 289 ? 21.338 14.027 -36.916 1.00 96.88 289 ALA A C 1
ATOM 2227 O O . ALA A 1 289 ? 20.232 14.375 -37.325 1.00 96.88 289 ALA A O 1
ATOM 2228 N N . TRP A 1 290 ? 21.543 13.666 -35.646 1.00 97.00 290 TRP A N 1
ATOM 2229 C CA . TRP A 1 290 ? 20.490 13.582 -34.635 1.00 97.00 290 TRP A CA 1
ATOM 2230 C C . TRP A 1 290 ? 19.769 14.921 -34.424 1.00 97.00 290 TRP A C 1
ATOM 2232 O O . TRP A 1 290 ? 18.539 14.988 -34.432 1.00 97.00 290 TRP A O 1
ATOM 2242 N N . LEU A 1 291 ? 20.514 16.024 -34.285 1.00 95.44 291 LEU A N 1
ATOM 2243 C CA . LEU A 1 291 ? 19.912 17.353 -34.135 1.00 95.44 291 LEU A CA 1
ATOM 2244 C C . LEU A 1 291 ? 19.106 17.770 -35.373 1.00 95.44 291 LEU A C 1
ATOM 2246 O O . LEU A 1 291 ? 18.087 18.442 -35.217 1.00 95.44 291 LEU A O 1
ATOM 2250 N N . VAL A 1 292 ? 19.532 17.379 -36.579 1.00 95.75 292 VAL A N 1
ATOM 2251 C CA . VAL A 1 292 ? 18.784 17.630 -37.822 1.00 95.75 292 VAL A CA 1
ATOM 2252 C C . VAL A 1 292 ? 17.498 16.805 -37.863 1.00 95.75 292 VAL A C 1
ATOM 2254 O O . VAL A 1 292 ? 16.443 17.368 -38.155 1.00 95.75 292 VAL A O 1
ATOM 2257 N N . VAL A 1 293 ? 17.558 15.510 -37.525 1.00 96.62 293 VAL A N 1
ATOM 2258 C CA . VAL A 1 293 ? 16.387 14.611 -37.489 1.00 96.62 293 VAL A CA 1
ATOM 2259 C C . VAL A 1 293 ? 15.258 15.207 -36.645 1.00 96.62 293 VAL A C 1
ATOM 2261 O O . VAL A 1 293 ? 14.105 15.159 -37.077 1.00 96.62 293 VAL A O 1
ATOM 2264 N N . HIS A 1 294 ? 15.599 15.831 -35.513 1.00 94.38 294 HIS A N 1
ATOM 2265 C CA . HIS A 1 294 ? 14.654 16.417 -34.554 1.00 94.38 294 HIS A CA 1
ATOM 2266 C C . HIS A 1 294 ? 14.460 17.935 -34.658 1.00 94.38 294 HIS A C 1
ATOM 2268 O O . HIS A 1 294 ? 13.879 18.533 -33.748 1.00 94.38 294 HIS A O 1
ATOM 2274 N N . GLU A 1 295 ? 14.968 18.573 -35.714 1.00 91.69 295 GLU A N 1
ATOM 2275 C CA . GLU A 1 295 ? 14.800 20.015 -35.948 1.00 91.69 295 GLU A CA 1
ATOM 2276 C C . GLU A 1 295 ? 15.322 20.887 -34.778 1.00 91.69 295 GLU A C 1
ATOM 2278 O O . GLU A 1 295 ? 14.752 21.914 -34.412 1.00 91.69 295 GLU A O 1
ATOM 2283 N N . LYS A 1 296 ? 16.439 20.479 -34.157 1.00 86.62 296 LYS A N 1
ATOM 2284 C CA . LYS A 1 296 ? 17.094 21.165 -33.021 1.00 86.62 296 LYS A CA 1
ATOM 2285 C C . LYS A 1 296 ? 18.383 21.906 -33.406 1.00 86.62 296 LYS A C 1
ATOM 2287 O O . LYS A 1 296 ? 19.245 22.136 -32.562 1.00 86.62 296 LYS A O 1
ATOM 2292 N N . THR A 1 297 ? 18.534 22.306 -34.666 1.00 79.94 297 THR A N 1
ATOM 2293 C CA . THR A 1 297 ? 19.798 22.841 -35.214 1.00 79.94 297 THR A CA 1
ATOM 2294 C C . THR A 1 297 ? 20.017 24.346 -35.000 1.00 79.94 297 THR A C 1
ATOM 2296 O O . THR A 1 297 ? 21.167 24.793 -34.982 1.00 79.94 297 THR A O 1
ATOM 2299 N N . GLU A 1 298 ? 18.952 25.133 -34.794 1.00 69.44 298 GLU A N 1
ATOM 2300 C CA . GLU A 1 298 ? 18.971 26.610 -34.876 1.00 69.44 298 GLU A CA 1
ATOM 2301 C C . GLU A 1 298 ? 19.949 27.309 -33.914 1.00 69.44 298 GLU A C 1
ATOM 2303 O O . GLU A 1 298 ? 20.477 28.374 -34.231 1.00 69.44 298 GLU A O 1
ATOM 2308 N N . SER A 1 299 ? 20.236 26.716 -32.751 1.00 71.50 299 SER A N 1
ATOM 2309 C CA . SER A 1 299 ? 21.133 27.304 -31.736 1.00 71.50 299 SER A CA 1
ATOM 2310 C C . SER A 1 299 ? 22.517 26.643 -31.648 1.00 71.50 299 SER A C 1
ATOM 2312 O O . SER A 1 299 ? 23.374 27.091 -30.877 1.00 71.50 299 SER A O 1
ATOM 2314 N N . ASP A 1 300 ? 22.750 25.597 -32.448 1.00 78.94 300 ASP A N 1
ATOM 2315 C CA . ASP A 1 300 ? 23.860 24.658 -32.260 1.00 78.94 300 ASP A CA 1
ATOM 2316 C C . ASP A 1 300 ? 24.747 24.448 -33.483 1.00 78.94 300 ASP A C 1
ATOM 2318 O O . ASP A 1 300 ? 25.868 23.973 -33.321 1.00 78.94 300 ASP A O 1
ATOM 2322 N N . ALA A 1 301 ? 24.310 24.845 -34.680 1.00 80.81 301 ALA A N 1
ATOM 2323 C CA . ALA A 1 301 ? 25.056 24.615 -35.920 1.00 80.81 301 ALA A CA 1
ATOM 2324 C C . ALA A 1 301 ? 26.506 25.128 -35.897 1.00 80.81 301 ALA A C 1
ATOM 2326 O O . ALA A 1 301 ? 27.383 24.519 -36.499 1.00 80.81 301 ALA A O 1
ATOM 2327 N N . TRP A 1 302 ? 26.780 26.208 -35.160 1.00 85.62 302 TRP A N 1
ATOM 2328 C CA . TRP A 1 302 ? 28.125 26.777 -35.022 1.00 85.62 302 TRP A CA 1
ATOM 2329 C C . TRP A 1 302 ? 29.098 25.906 -34.205 1.00 85.62 302 TRP A C 1
ATOM 2331 O O . TRP A 1 302 ? 30.302 26.148 -34.251 1.00 85.62 302 TRP A O 1
ATOM 2341 N N . ARG A 1 303 ? 28.601 24.925 -33.436 1.00 86.06 303 ARG A N 1
ATOM 2342 C CA . ARG A 1 303 ? 29.419 24.017 -32.610 1.00 86.06 303 ARG A CA 1
ATOM 2343 C C . ARG A 1 303 ? 30.026 22.862 -33.407 1.00 86.06 303 ARG A C 1
ATOM 2345 O O . ARG A 1 303 ? 30.943 22.221 -32.904 1.00 86.06 303 ARG A O 1
ATOM 2352 N N . PHE A 1 304 ? 29.525 22.612 -34.615 1.00 93.12 304 PHE A N 1
ATOM 2353 C CA . PHE A 1 304 ? 29.959 21.521 -35.480 1.00 93.12 304 PHE A CA 1
ATOM 2354 C C . PHE A 1 304 ? 30.784 22.080 -36.642 1.00 93.12 304 PHE A C 1
ATOM 2356 O O . PHE A 1 304 ? 30.390 23.045 -37.304 1.00 93.12 304 PHE A O 1
ATOM 2363 N N . ASP A 1 305 ? 31.938 21.473 -36.906 1.00 92.69 305 ASP A N 1
ATOM 2364 C CA . ASP A 1 305 ? 32.744 21.793 -38.082 1.00 92.69 305 ASP A CA 1
ATOM 2365 C C . ASP A 1 305 ? 32.017 21.396 -39.384 1.00 92.69 305 ASP A C 1
ATOM 2367 O O . ASP A 1 305 ? 30.995 20.712 -39.368 1.00 92.69 305 ASP A O 1
ATOM 2371 N N . GLU A 1 306 ? 32.487 21.910 -40.519 1.00 92.75 306 GLU A N 1
ATOM 2372 C CA . GLU A 1 306 ? 31.869 21.665 -41.832 1.00 92.75 306 GLU A CA 1
ATOM 2373 C C . GLU A 1 306 ? 31.888 20.178 -42.214 1.00 92.75 306 GLU A C 1
ATOM 2375 O O . GLU A 1 306 ? 30.857 19.645 -42.606 1.00 92.75 306 GLU A O 1
ATOM 2380 N N . GLU A 1 307 ? 32.998 19.476 -41.967 1.00 93.12 307 GLU A N 1
ATOM 2381 C CA . GLU A 1 307 ? 33.130 18.046 -42.270 1.00 93.12 307 GLU A CA 1
ATOM 2382 C C . GLU A 1 307 ? 32.144 17.198 -41.449 1.00 93.12 307 GLU A C 1
ATOM 2384 O O . GLU A 1 307 ? 31.518 16.278 -41.981 1.00 93.12 307 GLU A O 1
ATOM 2389 N N . SER A 1 308 ? 31.957 17.526 -40.166 1.00 93.25 308 SER A N 1
ATOM 2390 C CA . SER A 1 308 ? 30.946 16.882 -39.323 1.00 93.25 308 SER A CA 1
ATOM 2391 C C . SER A 1 308 ? 29.527 17.118 -39.832 1.00 93.25 308 SER A C 1
ATOM 2393 O O . SER A 1 308 ? 28.699 16.208 -39.765 1.00 93.25 308 SER A O 1
ATOM 2395 N N . ARG A 1 309 ? 29.235 18.327 -40.328 1.00 93.94 309 ARG A N 1
ATOM 2396 C CA . ARG A 1 309 ? 27.901 18.689 -40.818 1.00 93.94 309 ARG A CA 1
ATOM 2397 C C . ARG A 1 309 ? 27.567 18.020 -42.142 1.00 93.94 309 ARG A C 1
ATOM 2399 O O . ARG A 1 309 ? 26.441 17.554 -42.290 1.00 93.94 309 ARG A O 1
ATOM 2406 N N . ASP A 1 310 ? 28.537 17.930 -43.043 1.00 94.25 310 ASP A N 1
ATOM 2407 C CA . ASP A 1 310 ? 28.381 17.255 -44.330 1.00 94.25 310 ASP A CA 1
ATOM 2408 C C . ASP A 1 310 ? 28.157 15.752 -44.121 1.00 94.25 310 ASP A C 1
ATOM 2410 O O . ASP A 1 310 ? 27.114 15.228 -44.510 1.00 94.25 310 ASP A O 1
ATOM 2414 N N . LYS A 1 311 ? 29.054 15.077 -43.383 1.00 93.69 311 LYS A N 1
ATOM 2415 C CA . LYS A 1 311 ? 28.908 13.642 -43.072 1.00 93.69 311 LYS A CA 1
ATOM 2416 C C . LYS A 1 311 ? 27.621 13.341 -42.314 1.00 93.69 311 LYS A C 1
ATOM 2418 O O . LYS A 1 311 ? 26.911 12.402 -42.645 1.00 93.69 311 LYS A O 1
ATOM 2423 N N . GLY A 1 312 ? 27.315 14.139 -41.290 1.00 93.00 312 GLY A N 1
ATOM 2424 C CA . GLY A 1 312 ? 26.089 13.969 -40.521 1.00 93.00 312 GLY A CA 1
ATOM 2425 C C . GLY A 1 312 ? 24.840 14.204 -41.370 1.00 93.00 312 GLY A C 1
ATOM 2426 O O . GLY A 1 312 ? 23.852 13.501 -41.196 1.00 93.00 312 GLY A O 1
ATOM 2427 N N . GLY A 1 313 ? 24.892 15.146 -42.317 1.00 94.19 313 GLY A N 1
ATOM 2428 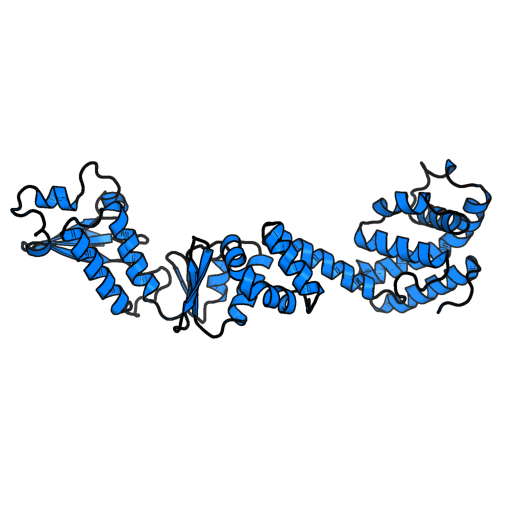C CA . GLY A 1 313 ? 23.824 15.408 -43.280 1.00 94.19 313 GLY A CA 1
ATOM 2429 C C . GLY A 1 313 ? 23.480 14.184 -44.129 1.00 94.19 313 GLY A C 1
ATOM 2430 O O . GLY A 1 313 ? 22.300 13.864 -44.273 1.00 94.19 313 GLY A O 1
ATOM 2431 N N . ASP A 1 314 ? 24.495 13.458 -44.602 1.00 95.38 314 ASP A N 1
ATOM 2432 C CA . ASP A 1 314 ? 24.316 12.221 -45.376 1.00 95.38 314 ASP A CA 1
ATOM 2433 C C . ASP A 1 314 ? 23.666 11.094 -44.554 1.00 95.38 314 ASP A C 1
ATOM 2435 O O . ASP A 1 314 ? 22.984 10.229 -45.103 1.00 95.38 314 ASP A O 1
ATOM 2439 N N . TRP A 1 315 ? 23.834 11.107 -43.228 1.00 97.06 315 TRP A N 1
ATOM 2440 C CA . TRP A 1 315 ? 23.295 10.081 -42.326 1.00 97.06 315 TRP A CA 1
ATOM 2441 C C . TRP A 1 315 ? 21.859 10.357 -41.871 1.00 97.06 315 TRP A C 1
ATOM 2443 O O . TRP A 1 315 ? 21.204 9.452 -41.356 1.00 97.06 315 TRP A O 1
ATOM 2453 N N . VAL A 1 316 ? 21.344 11.579 -42.068 1.00 97.25 316 VAL A N 1
ATOM 2454 C CA . VAL A 1 316 ? 20.003 11.993 -41.610 1.00 97.25 316 VAL A CA 1
ATOM 2455 C C . VAL A 1 316 ? 18.889 11.045 -42.069 1.00 97.25 316 VAL A C 1
ATOM 2457 O O . VAL A 1 316 ? 18.063 10.699 -41.226 1.00 97.25 316 VAL A O 1
ATOM 2460 N N . PRO A 1 317 ? 18.818 10.596 -43.340 1.00 97.44 317 PRO A N 1
ATOM 2461 C CA . PRO A 1 317 ? 17.742 9.704 -43.772 1.00 97.44 317 PRO A CA 1
ATOM 2462 C C . PRO A 1 317 ? 17.750 8.360 -43.032 1.00 97.44 317 PRO A C 1
ATOM 2464 O O . PRO A 1 317 ? 16.700 7.918 -42.569 1.00 97.44 317 PRO A O 1
ATOM 2467 N N . ALA A 1 318 ? 18.931 7.756 -42.867 1.00 96.00 318 ALA A N 1
ATOM 2468 C CA . ALA A 1 318 ? 19.089 6.483 -42.168 1.00 96.00 318 ALA A CA 1
ATOM 2469 C C . ALA A 1 318 ? 18.821 6.621 -40.666 1.00 96.00 318 ALA A C 1
ATOM 2471 O O . ALA A 1 318 ? 18.111 5.808 -40.081 1.00 96.00 318 ALA A O 1
ATOM 2472 N N . LEU A 1 319 ? 19.317 7.695 -40.048 1.00 97.25 319 LEU A N 1
ATOM 2473 C CA . LEU A 1 319 ? 19.081 7.966 -38.633 1.00 97.25 319 LEU A CA 1
ATOM 2474 C C . LEU A 1 319 ? 17.613 8.308 -38.340 1.00 97.25 319 LEU A C 1
ATOM 2476 O O . LEU A 1 319 ? 17.108 7.946 -37.282 1.00 97.25 319 LEU A O 1
ATOM 2480 N N . ARG A 1 320 ? 16.913 8.972 -39.269 1.00 98.00 320 ARG A N 1
ATOM 2481 C CA . ARG A 1 320 ? 15.469 9.206 -39.156 1.00 98.00 320 ARG A CA 1
ATOM 2482 C C . ARG A 1 320 ? 14.699 7.891 -39.209 1.00 98.00 320 ARG A C 1
ATOM 2484 O O . ARG A 1 320 ? 13.909 7.652 -38.311 1.00 98.00 320 ARG A O 1
ATOM 2491 N N . ALA A 1 321 ? 14.993 7.023 -40.179 1.00 96.94 321 ALA A N 1
ATOM 2492 C CA . ALA A 1 321 ? 14.379 5.697 -40.247 1.00 96.94 321 ALA A CA 1
ATOM 2493 C C . ALA A 1 321 ? 14.648 4.871 -38.977 1.00 96.94 321 ALA A C 1
ATOM 2495 O O . ALA A 1 321 ? 13.748 4.209 -38.469 1.00 96.94 321 ALA A O 1
ATOM 2496 N N . LEU A 1 322 ? 15.865 4.963 -38.425 1.00 97.19 322 LEU A N 1
ATOM 2497 C CA . LEU A 1 322 ? 16.220 4.303 -37.171 1.00 97.19 322 LEU A CA 1
ATOM 2498 C C . LEU A 1 322 ? 15.389 4.830 -35.998 1.00 97.19 322 LEU A C 1
ATOM 2500 O O . LEU A 1 322 ? 14.893 4.045 -35.195 1.00 97.19 322 LEU A O 1
ATOM 2504 N N . TRP A 1 323 ? 15.237 6.151 -35.893 1.00 96.94 323 TRP A N 1
ATOM 2505 C CA . TRP A 1 323 ? 14.420 6.760 -34.850 1.00 96.94 323 TRP A CA 1
ATOM 2506 C C . TRP A 1 323 ? 12.935 6.424 -35.004 1.00 96.94 323 TRP A C 1
ATOM 2508 O O . TRP A 1 323 ? 12.302 6.095 -34.008 1.00 96.94 323 TRP A O 1
ATOM 2518 N N . ASP A 1 324 ? 12.393 6.456 -36.219 1.00 96.62 324 ASP A N 1
ATOM 2519 C CA . ASP A 1 324 ? 10.987 6.135 -36.481 1.00 96.62 324 ASP A CA 1
ATOM 2520 C C . ASP A 1 324 ? 10.684 4.677 -36.086 1.00 96.62 324 ASP A C 1
ATOM 2522 O O . ASP A 1 324 ? 9.726 4.418 -35.357 1.00 96.62 324 ASP A O 1
ATOM 2526 N N . ALA A 1 325 ? 11.563 3.735 -36.449 1.00 95.56 325 ALA A N 1
ATOM 2527 C CA . ALA A 1 325 ? 11.455 2.343 -36.011 1.00 95.56 325 ALA A CA 1
ATOM 2528 C C . ALA A 1 325 ? 11.616 2.195 -34.488 1.00 95.56 325 ALA A C 1
ATOM 2530 O O . ALA A 1 325 ? 10.911 1.411 -33.856 1.00 95.56 325 ALA A O 1
ATOM 2531 N N . ALA A 1 326 ? 12.506 2.978 -33.867 1.00 93.12 326 ALA A N 1
ATOM 2532 C CA . ALA A 1 326 ? 12.652 2.999 -32.414 1.00 93.12 326 ALA A CA 1
ATOM 2533 C C . ALA A 1 326 ? 11.398 3.536 -31.711 1.00 93.12 326 ALA A C 1
ATOM 2535 O O . ALA A 1 326 ? 11.026 3.025 -30.659 1.00 93.12 326 ALA A O 1
ATOM 2536 N N . GLN A 1 327 ? 10.739 4.558 -32.264 1.00 92.56 327 GLN A N 1
ATOM 2537 C CA . GLN A 1 327 ? 9.486 5.076 -31.718 1.00 92.56 327 GLN A CA 1
ATOM 2538 C C . GLN A 1 327 ? 8.382 4.029 -31.799 1.00 92.56 327 GLN A C 1
ATOM 2540 O O . GLN A 1 327 ? 7.746 3.765 -30.779 1.00 92.56 327 GLN A O 1
ATOM 2545 N N . ALA A 1 328 ? 8.211 3.395 -32.959 1.00 91.06 328 ALA A N 1
ATOM 2546 C CA . ALA A 1 328 ? 7.240 2.321 -33.134 1.00 91.06 328 ALA A CA 1
ATOM 2547 C C . ALA A 1 328 ? 7.482 1.185 -32.116 1.00 91.06 328 ALA A C 1
ATOM 2549 O O . ALA A 1 328 ? 6.584 0.809 -31.363 1.00 91.06 328 ALA A O 1
ATOM 2550 N N . LEU A 1 329 ? 8.735 0.736 -31.986 1.00 90.69 329 LEU A N 1
ATOM 2551 C CA . LEU A 1 329 ? 9.113 -0.377 -31.111 1.00 90.69 329 LEU A CA 1
ATOM 2552 C C . LEU A 1 329 ? 9.026 -0.061 -29.607 1.00 90.69 329 LEU A C 1
ATOM 2554 O O . LEU A 1 329 ? 8.594 -0.899 -28.809 1.00 90.69 329 LEU A O 1
ATOM 2558 N N . LEU A 1 330 ? 9.486 1.124 -29.190 1.00 88.06 330 LEU A N 1
ATOM 2559 C CA . LEU A 1 330 ? 9.661 1.477 -27.774 1.00 88.06 330 LEU A CA 1
ATOM 2560 C C . LEU A 1 330 ? 8.488 2.287 -27.212 1.00 88.06 330 LEU A C 1
ATOM 2562 O O . LEU A 1 330 ? 8.151 2.163 -26.032 1.00 88.06 330 LEU A O 1
ATOM 2566 N N . LEU A 1 331 ? 7.874 3.149 -28.020 1.00 83.75 331 LEU A N 1
ATOM 2567 C CA . LEU A 1 331 ? 6.844 4.087 -27.566 1.00 83.75 331 LEU A CA 1
ATOM 2568 C C . LEU A 1 331 ? 5.436 3.651 -27.973 1.00 83.75 331 LEU A C 1
ATOM 2570 O O . LEU A 1 331 ? 4.513 3.879 -27.195 1.00 83.75 331 LEU A O 1
ATOM 2574 N N . GLU A 1 332 ? 5.285 3.006 -29.131 1.00 85.19 332 GLU A N 1
ATOM 2575 C CA . GLU A 1 332 ? 3.986 2.572 -29.673 1.00 85.19 332 GLU A CA 1
ATOM 2576 C C . GLU A 1 332 ? 3.713 1.068 -29.483 1.00 85.19 332 GLU A C 1
ATOM 2578 O O . GLU A 1 332 ? 2.631 0.597 -29.820 1.00 85.19 332 GLU A O 1
ATOM 2583 N N . ASP A 1 333 ? 4.663 0.336 -28.886 1.00 80.62 333 ASP A N 1
ATOM 2584 C CA . ASP A 1 333 ? 4.584 -1.106 -28.611 1.00 80.62 333 ASP A CA 1
ATOM 2585 C C . ASP A 1 333 ? 4.384 -1.988 -29.870 1.00 80.62 333 ASP A C 1
ATOM 2587 O O . ASP A 1 333 ? 3.874 -3.107 -29.776 1.00 80.62 333 ASP A O 1
ATOM 2591 N N . ASP A 1 334 ? 4.838 -1.529 -31.041 1.00 87.31 334 ASP A N 1
ATOM 2592 C CA . ASP A 1 334 ? 4.852 -2.317 -32.278 1.00 87.31 334 ASP A CA 1
ATOM 2593 C C . ASP A 1 334 ? 6.082 -3.237 -32.332 1.00 87.31 334 ASP A C 1
ATOM 2595 O O . ASP A 1 334 ? 7.196 -2.823 -32.655 1.00 87.31 334 ASP A O 1
ATOM 2599 N N . LEU A 1 335 ? 5.883 -4.514 -32.001 1.00 86.75 335 LEU A N 1
ATOM 2600 C CA . LEU A 1 335 ? 6.959 -5.508 -31.985 1.00 86.75 335 LEU A CA 1
ATOM 2601 C C . LEU A 1 335 ? 7.469 -5.875 -33.389 1.00 86.75 335 LEU A C 1
ATOM 2603 O O . LEU A 1 335 ? 8.591 -6.366 -33.509 1.00 86.75 335 LEU A O 1
ATOM 2607 N N . GLU A 1 336 ? 6.691 -5.640 -34.452 1.00 88.56 336 GLU A N 1
ATOM 2608 C CA . GLU A 1 336 ? 7.141 -5.918 -35.824 1.00 88.56 336 GLU A CA 1
ATOM 2609 C C . GLU A 1 336 ? 8.227 -4.921 -36.269 1.00 88.56 336 GLU A C 1
ATOM 2611 O O . GLU A 1 336 ? 9.098 -5.265 -37.077 1.00 88.56 336 GLU A O 1
ATOM 2616 N N . ALA A 1 337 ? 8.265 -3.736 -35.646 1.00 92.56 337 ALA A N 1
ATOM 2617 C CA . ALA A 1 337 ? 9.257 -2.697 -35.900 1.00 92.56 337 ALA A CA 1
ATOM 2618 C C . ALA A 1 337 ? 10.692 -3.079 -35.480 1.00 92.56 337 ALA A C 1
ATOM 2620 O O . ALA A 1 337 ? 11.635 -2.373 -35.840 1.00 92.56 337 ALA A O 1
ATOM 2621 N N . GLU A 1 338 ? 10.912 -4.201 -34.777 1.00 94.62 338 GLU A N 1
ATOM 2622 C CA . GLU A 1 338 ? 12.269 -4.707 -34.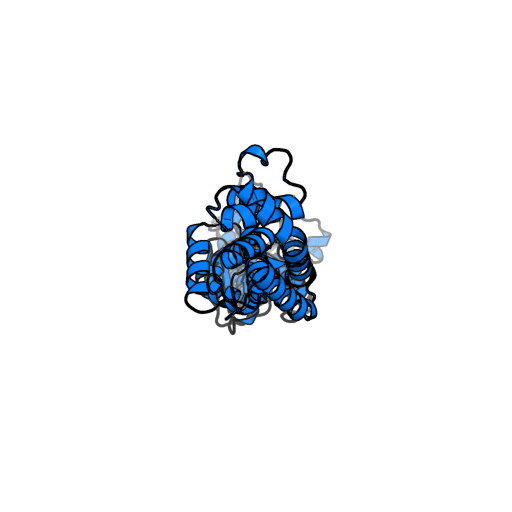507 1.00 94.62 338 GLU A CA 1
ATOM 2623 C C . GLU A 1 338 ? 13.039 -4.963 -35.817 1.00 94.62 338 GLU A C 1
ATOM 2625 O O . GLU A 1 338 ? 14.213 -4.602 -35.940 1.00 94.62 338 GLU A O 1
ATOM 2630 N N . SER A 1 339 ? 12.374 -5.541 -36.825 1.00 93.06 339 SER A N 1
ATOM 2631 C CA . SER A 1 339 ? 12.980 -5.802 -38.138 1.00 93.06 339 SER A CA 1
ATOM 2632 C C . SER A 1 339 ? 13.351 -4.502 -38.857 1.00 93.06 339 SER A C 1
ATOM 2634 O O . SER A 1 339 ? 14.412 -4.410 -39.486 1.00 93.06 339 SER A O 1
ATOM 2636 N N . ASP A 1 340 ? 12.505 -3.482 -38.736 1.00 95.06 340 ASP A N 1
ATOM 2637 C CA . ASP A 1 340 ? 12.746 -2.166 -39.324 1.00 95.06 340 ASP A CA 1
ATOM 2638 C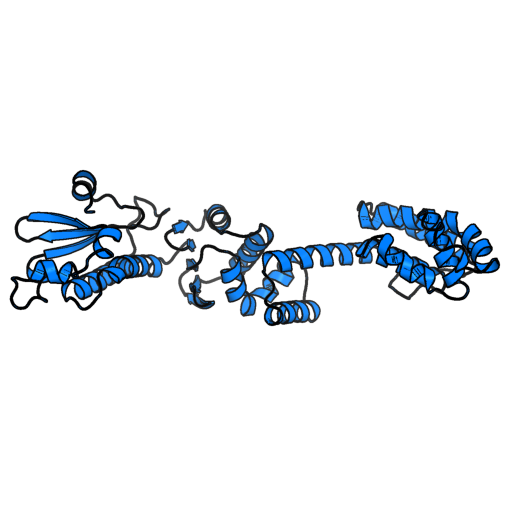 C . ASP A 1 340 ? 13.882 -1.439 -38.603 1.00 95.06 340 ASP A C 1
ATOM 2640 O O . ASP A 1 340 ? 14.748 -0.853 -39.254 1.00 95.06 340 ASP A O 1
ATOM 2644 N N . TYR A 1 341 ? 13.957 -1.559 -37.273 1.00 96.12 341 TYR A N 1
ATOM 2645 C CA . TYR A 1 341 ? 15.060 -1.023 -36.479 1.00 96.12 341 TYR A CA 1
ATOM 2646 C C . TYR A 1 341 ? 16.389 -1.665 -36.888 1.00 96.12 341 TYR A C 1
ATOM 2648 O O . TYR A 1 341 ? 17.379 -0.958 -37.095 1.00 96.12 341 TYR A O 1
ATOM 2656 N N . ARG A 1 342 ? 16.419 -2.996 -37.072 1.00 95.81 342 ARG A N 1
ATOM 2657 C CA . ARG A 1 342 ? 17.616 -3.700 -37.558 1.00 95.81 342 ARG A CA 1
ATOM 2658 C C . ARG A 1 342 ? 18.030 -3.209 -38.942 1.00 95.81 342 ARG A C 1
ATOM 2660 O O . ARG A 1 342 ? 19.181 -2.820 -39.128 1.00 95.81 342 ARG A O 1
ATOM 2667 N N . SER A 1 343 ? 17.082 -3.153 -39.874 1.00 95.62 343 SER A N 1
ATOM 2668 C CA . SER A 1 343 ? 17.322 -2.712 -41.254 1.00 95.62 343 SER A CA 1
ATOM 2669 C C . SER A 1 343 ? 17.823 -1.264 -41.315 1.00 95.62 343 SER A C 1
ATOM 2671 O O . SER A 1 343 ? 18.739 -0.941 -42.072 1.00 95.62 343 SER A O 1
ATOM 2673 N N . ALA A 1 344 ? 17.261 -0.379 -40.489 1.00 96.38 344 ALA A N 1
ATOM 2674 C CA . ALA A 1 344 ? 17.687 1.011 -40.404 1.00 96.38 344 ALA A CA 1
ATOM 2675 C C . ALA A 1 344 ? 19.081 1.158 -39.775 1.00 96.38 344 ALA A C 1
ATOM 2677 O O . ALA A 1 344 ? 19.869 1.985 -40.234 1.00 96.38 344 ALA A O 1
ATOM 2678 N N . MET A 1 345 ? 19.418 0.342 -38.769 1.00 96.31 345 MET A N 1
ATOM 2679 C CA . MET A 1 345 ? 20.761 0.318 -38.183 1.00 96.31 345 MET A CA 1
ATOM 2680 C C . MET A 1 345 ? 21.801 -0.201 -39.186 1.00 96.31 345 MET A C 1
ATOM 2682 O O . MET A 1 345 ? 22.896 0.353 -39.269 1.00 96.31 345 MET A O 1
ATOM 2686 N N . GLU A 1 346 ? 21.465 -1.216 -39.987 1.00 95.56 346 GLU A N 1
ATOM 2687 C CA . GLU A 1 346 ? 22.318 -1.719 -41.075 1.00 95.56 346 GLU A CA 1
ATOM 2688 C C . GLU A 1 346 ? 22.540 -0.659 -42.156 1.00 95.56 346 GLU A C 1
ATOM 2690 O O . GLU A 1 346 ? 23.675 -0.422 -42.576 1.00 95.56 346 GLU A O 1
ATOM 2695 N N . TRP A 1 347 ? 21.478 0.043 -42.556 1.00 96.56 347 TRP A N 1
ATOM 2696 C CA . TRP A 1 347 ? 21.593 1.155 -43.494 1.00 96.56 347 TRP A CA 1
ATOM 2697 C C . TRP A 1 347 ? 22.470 2.277 -42.926 1.00 96.56 347 TRP A C 1
ATOM 2699 O O . TRP A 1 347 ? 23.356 2.783 -43.619 1.00 96.56 347 TRP A O 1
ATOM 2709 N N . LEU A 1 348 ? 22.290 2.625 -41.647 1.00 96.25 348 LEU A N 1
ATOM 2710 C CA . LEU A 1 348 ? 23.126 3.609 -40.965 1.00 96.25 348 LEU A CA 1
ATOM 2711 C C . LEU A 1 348 ? 24.594 3.155 -40.908 1.00 96.25 348 LEU A C 1
ATOM 2713 O O . LEU A 1 348 ? 25.499 3.974 -41.083 1.00 96.25 348 LEU A O 1
ATOM 2717 N N . ALA A 1 349 ? 24.850 1.859 -40.715 1.00 95.25 349 ALA A N 1
ATOM 2718 C CA . ALA A 1 349 ? 26.189 1.274 -40.737 1.00 95.25 349 ALA A CA 1
ATOM 2719 C C . ALA A 1 349 ? 26.865 1.416 -42.107 1.00 95.25 349 ALA A C 1
ATOM 2721 O O . ALA A 1 349 ? 28.043 1.778 -42.175 1.00 95.25 349 ALA A O 1
ATOM 2722 N N . GLU A 1 350 ? 26.116 1.188 -43.189 1.00 93.75 350 GLU A N 1
ATOM 2723 C CA . GLU A 1 350 ? 26.595 1.325 -44.565 1.00 93.75 350 GLU A CA 1
ATOM 2724 C C . GLU A 1 350 ? 26.984 2.774 -44.881 1.00 93.75 350 GLU A C 1
ATOM 2726 O O . GLU A 1 350 ? 28.117 3.038 -45.288 1.00 93.75 350 GLU A O 1
ATOM 2731 N N . VAL A 1 351 ? 26.084 3.731 -44.627 1.00 93.62 351 VAL A N 1
ATOM 2732 C CA . VAL A 1 351 ? 26.318 5.150 -44.962 1.00 93.62 351 VAL A CA 1
ATOM 2733 C C . VAL A 1 351 ? 27.357 5.819 -44.058 1.00 93.62 351 VAL A C 1
ATOM 2735 O O . VAL A 1 351 ? 28.006 6.781 -44.468 1.00 93.62 351 VAL A O 1
ATOM 2738 N N . SER A 1 352 ? 27.554 5.308 -42.839 1.00 91.50 352 SER A N 1
ATOM 2739 C CA . SER A 1 352 ? 28.604 5.779 -41.924 1.00 91.50 352 SER A CA 1
ATOM 2740 C C . SER A 1 352 ? 29.957 5.095 -42.125 1.00 91.50 352 SER A C 1
ATOM 2742 O O . SER A 1 352 ? 30.960 5.565 -41.585 1.00 91.50 352 SER A O 1
ATOM 2744 N N . GLY A 1 353 ? 30.013 4.012 -42.907 1.00 89.50 353 GLY A N 1
ATOM 2745 C CA . GLY A 1 353 ? 31.231 3.229 -43.123 1.00 89.50 353 GLY A CA 1
ATOM 2746 C C . GLY A 1 353 ? 31.672 2.416 -41.900 1.00 89.50 353 GLY A C 1
ATOM 2747 O O . GLY A 1 353 ? 32.858 2.112 -41.771 1.00 89.50 353 GLY A O 1
ATOM 2748 N N . SER A 1 354 ? 30.741 2.070 -41.004 1.00 84.50 354 SER A N 1
ATOM 2749 C CA . SER A 1 354 ? 31.019 1.385 -39.728 1.00 84.50 354 SER A CA 1
ATOM 2750 C C . SER A 1 354 ? 31.275 -0.123 -39.864 1.00 84.50 354 SER A C 1
ATOM 2752 O O . SER A 1 354 ? 31.759 -0.751 -38.924 1.00 84.50 354 SER A O 1
ATOM 2754 N N . GLY A 1 355 ? 30.998 -0.704 -41.035 1.00 75.69 355 GLY A N 1
ATOM 2755 C CA . GLY A 1 355 ? 31.168 -2.135 -41.305 1.00 75.69 355 GLY A CA 1
ATOM 2756 C C . GLY A 1 355 ? 29.951 -2.980 -40.918 1.00 75.69 355 GLY A C 1
ATOM 2757 O O . GLY A 1 355 ? 28.875 -2.456 -40.653 1.00 75.69 355 GLY A O 1
ATOM 2758 N N . SER A 1 356 ? 30.115 -4.304 -40.939 1.00 77.25 356 SER A N 1
ATOM 2759 C CA . SER A 1 356 ? 29.057 -5.267 -40.607 1.00 77.25 356 SER A CA 1
ATOM 2760 C C . SER A 1 356 ? 28.742 -5.272 -39.111 1.00 77.25 356 SER A C 1
ATOM 2762 O O . SER A 1 356 ? 29.662 -5.285 -38.291 1.00 77.25 356 SER A O 1
ATOM 2764 N N . LEU A 1 357 ? 27.451 -5.299 -38.781 1.00 84.00 357 LEU A N 1
ATOM 2765 C CA . LEU A 1 357 ? 26.961 -5.362 -37.406 1.00 84.00 357 LEU A CA 1
ATOM 2766 C C . LEU A 1 357 ? 27.254 -6.735 -36.762 1.00 84.00 357 LEU A C 1
ATOM 2768 O O . LEU A 1 357 ? 27.330 -7.730 -37.491 1.00 84.00 357 LEU A O 1
ATOM 2772 N N . PRO A 1 358 ? 27.469 -6.780 -35.433 1.00 73.31 358 PRO A N 1
ATOM 2773 C CA . PRO A 1 358 ? 27.691 -8.012 -34.678 1.00 73.31 358 PRO A CA 1
ATOM 2774 C C . PRO A 1 358 ? 26.440 -8.886 -34.542 1.00 73.31 358 PRO A C 1
ATOM 2776 O O . PRO A 1 358 ? 25.313 -8.329 -34.562 1.00 73.31 358 PRO A O 1
#

Mean predicted aligned error: 10.03 Å

Foldseek 3Di:
DWDDPVCQVVLAADLLWWKWKAFPVRDITIGGLVNQVPDPDGPLCVVQVVPVVSLVQVVGIDMDIRHAFAVDDPPDDQQPQLRVQLNVLVNCVSSVNDRSNCNSVSSQCSRQVRDQAAEAEARHGDHPVCLVVLLVQADDDPLLSVLVVQLLVVDPFEWAQDPVLDIDTDRGHYYHYDHSYSQSVCLSCLVPCVLSSCCPVPVDDDPRSVVLSVVCNVVVDGPRVSSVVSVLVSLLVVLLVLAPDDQPQADPPLSVLNVQLSCCLNPNNVVCLVVLLVDDDQSVLCSLLSCVLVVNCPPRVVSGDPVSNVLSVQLNVLSNQLNVLSCCRRVVVNSVSSVSNVVSSVVSCVSSVRDDHD

Sequence (358 aa):
MGLDEETVVSELGTADGWLKLEFSDGTRVGLSPAALAKTEEPVARSMAVSMMPPNKLGEVCEAAWIWRPEGWPEDRALPEEGLERVDEVLNTWLKMSLEDNALARACRYSILNSITDGFVVGSNWFSDDDRGEFLDHMSGTEDERRALACVLDSIDDGIHVRSDGVVVSLDEKVVRLEDSSCHPVLVSLWEEHGGTILEDLFGLVGEDAERVHSRQSKRKQGFGAFLRELSESLSTAMKLDRLPWERGTLPGPLSFADDLVRKAADDGVASTVSMARKGRGLESSMGWAWLVVHEKTESDAWRFDEESRDKGGDWVPALRALWDAAQALLLEDDLEAESDYRSAMEWLAEVSGSGSLP